Protein AF-A0A9Q6I6Y1-F1 (afdb_monomer)

Radius of gyration: 114.36 Å; Cα contacts (8 Å, |Δi|>4): 17; chains: 1; bounding box: 190×55×324 Å

Structure (mmCIF, N/CA/C/O backbone):
data_AF-A0A9Q6I6Y1-F1
#
_entry.id   AF-A0A9Q6I6Y1-F1
#
loop_
_atom_site.group_PDB
_atom_site.id
_atom_site.type_symbol
_atom_site.label_atom_id
_atom_site.label_alt_id
_atom_site.label_comp_id
_atom_site.label_asym_id
_atom_site.label_entity_id
_atom_site.label_seq_id
_atom_site.pdbx_PDB_ins_code
_atom_site.Cartn_x
_atom_site.Cartn_y
_atom_site.Cartn_z
_atom_site.occupancy
_atom_site.B_iso_or_equiv
_atom_site.auth_seq_id
_atom_site.auth_comp_id
_atom_site.auth_asym_id
_atom_site.auth_atom_id
_atom_site.pdbx_PDB_model_num
ATOM 1 N N . MET A 1 1 ? -78.201 -31.642 116.663 1.00 44.88 1 MET A N 1
ATOM 2 C CA . MET A 1 1 ? -78.372 -31.741 118.132 1.00 44.88 1 MET A CA 1
ATOM 3 C C . MET A 1 1 ? -79.788 -31.316 118.469 1.00 44.88 1 MET A C 1
ATOM 5 O O . MET A 1 1 ? -80.097 -30.145 118.299 1.00 44.88 1 MET A O 1
ATOM 9 N N . ALA A 1 2 ? -80.649 -32.248 118.876 1.00 44.03 2 ALA A N 1
ATOM 10 C CA . ALA A 1 2 ? -81.999 -31.917 119.319 1.00 44.03 2 ALA A CA 1
ATOM 11 C C . ALA A 1 2 ? -81.917 -31.210 120.682 1.00 44.03 2 ALA A C 1
ATOM 13 O O . ALA A 1 2 ? -81.581 -31.834 121.686 1.00 44.03 2 ALA A O 1
ATOM 14 N N . THR A 1 3 ? -82.156 -29.898 120.709 1.00 53.88 3 THR A N 1
ATOM 15 C CA . THR A 1 3 ? -82.351 -29.151 121.956 1.00 53.88 3 THR A CA 1
ATOM 16 C C . THR A 1 3 ? -83.653 -29.660 122.570 1.00 53.88 3 THR A C 1
ATOM 18 O O . THR A 1 3 ? -84.724 -29.421 122.019 1.00 53.88 3 THR A O 1
ATOM 21 N N . ALA A 1 4 ? -83.578 -30.427 123.657 1.00 56.12 4 ALA A N 1
ATOM 22 C CA . ALA A 1 4 ? -84.767 -30.879 124.366 1.00 56.12 4 ALA A CA 1
ATOM 23 C C . ALA A 1 4 ? -85.454 -29.657 124.996 1.00 56.12 4 ALA A C 1
ATOM 25 O O . ALA A 1 4 ? -85.038 -29.190 126.055 1.00 56.12 4 ALA A O 1
ATOM 26 N N . MET A 1 5 ? -86.464 -29.104 124.318 1.00 64.38 5 MET A N 1
ATOM 27 C CA . MET A 1 5 ? -87.267 -28.008 124.860 1.00 64.38 5 MET A CA 1
ATOM 28 C C . MET A 1 5 ? -87.931 -28.459 126.163 1.00 64.38 5 MET A C 1
ATOM 30 O O . MET A 1 5 ? -88.460 -29.570 126.266 1.00 64.38 5 MET A O 1
ATOM 34 N N . MET A 1 6 ? -87.877 -27.601 127.179 1.00 70.25 6 MET A N 1
ATOM 35 C CA . MET A 1 6 ? -88.446 -27.889 128.489 1.00 70.25 6 MET A CA 1
ATOM 36 C C . MET A 1 6 ? -89.960 -28.118 128.369 1.00 70.25 6 MET A C 1
ATOM 38 O O . MET A 1 6 ? -90.678 -27.289 127.820 1.00 70.25 6 MET A O 1
ATOM 42 N N . ASN A 1 7 ? -90.468 -29.232 128.905 1.00 79.94 7 ASN A N 1
ATOM 43 C CA . ASN A 1 7 ? -91.910 -29.470 128.982 1.00 79.94 7 ASN A CA 1
ATOM 44 C C . ASN A 1 7 ? -92.502 -28.558 130.070 1.00 79.94 7 ASN A C 1
ATOM 46 O O . ASN A 1 7 ? -92.413 -28.868 131.263 1.00 79.94 7 ASN A O 1
ATOM 50 N N . THR A 1 8 ? -93.063 -27.426 129.642 1.00 78.38 8 THR A N 1
ATOM 51 C CA . THR A 1 8 ? -93.582 -26.338 130.489 1.00 78.38 8 THR A CA 1
ATOM 52 C C . THR A 1 8 ? -94.573 -26.846 131.536 1.00 78.38 8 THR A C 1
ATOM 54 O O . THR A 1 8 ? -94.442 -26.524 132.714 1.00 78.38 8 THR A O 1
ATOM 57 N N . HIS A 1 9 ? -95.468 -27.764 131.155 1.00 76.12 9 HIS A N 1
ATOM 58 C CA . HIS A 1 9 ? -96.437 -28.387 132.063 1.00 76.12 9 HIS A CA 1
ATOM 59 C C . HIS A 1 9 ? -95.773 -29.223 133.175 1.00 76.12 9 HIS A C 1
ATOM 61 O O . HIS A 1 9 ? -96.181 -29.181 134.339 1.00 76.12 9 HIS A O 1
ATOM 67 N N . LYS A 1 10 ? -94.725 -29.990 132.844 1.00 78.62 10 LYS A N 1
ATOM 68 C CA . LYS A 1 10 ? -93.988 -30.820 133.815 1.00 78.62 10 LYS A CA 1
ATOM 69 C C . LYS A 1 10 ? -93.094 -29.981 134.736 1.00 78.62 10 LYS A C 1
ATOM 71 O O . LYS A 1 10 ? -92.931 -30.343 135.902 1.00 78.62 10 LYS A O 1
ATOM 76 N N . ALA A 1 11 ? -92.527 -28.884 134.232 1.00 75.62 11 ALA A N 1
ATOM 77 C CA . ALA A 1 11 ? -91.742 -27.927 135.014 1.00 75.62 11 ALA A CA 1
ATOM 78 C C . ALA A 1 11 ? -92.623 -27.143 136.006 1.00 75.62 11 ALA A C 1
ATOM 80 O O . ALA A 1 11 ? -92.295 -27.080 137.189 1.00 75.62 11 ALA A O 1
ATOM 81 N N . PHE A 1 12 ? -93.792 -26.674 135.562 1.00 79.50 12 PHE A N 1
ATOM 82 C CA . PHE A 1 12 ? -94.783 -25.977 136.388 1.00 79.50 12 PHE A CA 1
ATOM 83 C C . PHE A 1 12 ? -95.236 -26.811 137.601 1.00 79.50 12 PHE A C 1
ATOM 85 O O . PHE A 1 12 ? -95.109 -26.381 138.747 1.00 79.50 12 PHE A O 1
ATOM 92 N N . LYS A 1 13 ? -95.641 -28.075 137.379 1.00 76.88 13 LYS A N 1
ATOM 93 C CA . LYS A 1 13 ? -96.030 -29.002 138.465 1.00 76.88 13 LYS A CA 1
ATOM 94 C C . LYS A 1 13 ? -94.905 -29.303 139.459 1.00 76.88 13 LYS A C 1
ATOM 96 O O . LYS A 1 13 ? -95.175 -29.655 140.606 1.00 76.88 13 LYS A O 1
ATOM 101 N N . ARG A 1 14 ? -93.641 -29.233 139.031 1.00 77.38 14 ARG A N 1
ATOM 102 C CA . ARG A 1 14 ? -92.487 -29.428 139.924 1.00 77.38 14 ARG A CA 1
ATOM 103 C C . ARG A 1 14 ? -92.263 -28.222 140.835 1.00 77.38 14 ARG A C 1
ATOM 105 O O . ARG A 1 14 ? -91.937 -28.431 141.997 1.00 77.38 14 ARG A O 1
ATOM 112 N N . LEU A 1 15 ? -92.490 -27.007 140.340 1.00 76.75 15 LEU A N 1
ATOM 113 C CA . LEU A 1 15 ? -92.382 -25.774 141.126 1.00 76.75 15 LEU A CA 1
ATOM 114 C C . LEU A 1 15 ? -93.494 -25.675 142.181 1.00 76.75 15 LEU A C 1
ATOM 116 O O . LEU A 1 15 ? -93.202 -25.370 143.334 1.00 76.75 15 LEU A O 1
ATOM 120 N N . GLN A 1 16 ? -94.727 -26.067 141.839 1.00 75.38 16 GLN A N 1
ATOM 121 C CA . GLN A 1 16 ? -95.826 -26.178 142.812 1.00 75.38 16 GLN A CA 1
ATOM 122 C C . GLN A 1 16 ? -95.483 -27.120 143.978 1.00 75.38 16 GLN A C 1
ATOM 124 O O . GLN A 1 16 ? -95.689 -26.791 145.143 1.00 75.38 16 GLN A O 1
ATOM 129 N N . ARG A 1 17 ? -94.902 -28.295 143.684 1.00 75.19 17 ARG A N 1
ATOM 130 C CA . ARG A 1 17 ? -94.481 -29.267 144.715 1.00 75.19 17 ARG A CA 1
ATOM 131 C C . ARG A 1 17 ? -93.345 -28.764 145.605 1.00 75.19 17 ARG A C 1
ATOM 133 O O . ARG A 1 17 ? -93.182 -29.285 146.702 1.00 75.19 17 ARG A O 1
ATOM 140 N N . ALA A 1 18 ? -92.573 -27.784 145.145 1.00 74.25 18 ALA A N 1
ATOM 141 C CA . ALA A 1 18 ? -91.532 -27.130 145.931 1.00 74.25 18 ALA A CA 1
ATOM 142 C C . ALA A 1 18 ? -92.077 -26.002 146.836 1.00 74.25 18 ALA A C 1
ATOM 144 O O . ALA A 1 18 ? -91.288 -25.325 147.489 1.00 74.25 18 ALA A O 1
ATOM 145 N N . GLY A 1 19 ? -93.402 -25.798 146.892 1.00 68.25 19 GLY A N 1
ATOM 146 C CA . GLY A 1 19 ? -94.046 -24.787 147.738 1.00 68.25 19 GLY A CA 1
ATOM 147 C C . GLY A 1 19 ? -94.185 -23.404 147.092 1.00 68.25 19 GLY A C 1
ATOM 148 O O . GLY A 1 19 ? -94.527 -22.447 147.782 1.00 68.25 19 GLY A O 1
ATOM 149 N N . ILE A 1 20 ? -93.930 -23.282 145.784 1.00 76.06 20 ILE A N 1
ATOM 150 C CA . ILE A 1 20 ? -94.099 -22.030 145.032 1.00 76.06 20 ILE A CA 1
ATOM 151 C C . ILE A 1 20 ? -95.567 -21.897 144.600 1.00 76.06 20 ILE A C 1
ATOM 153 O O . ILE A 1 20 ? -96.139 -22.845 144.064 1.00 76.06 20 ILE A O 1
ATOM 157 N N . ASN A 1 21 ? -96.186 -20.733 144.830 1.00 77.75 21 ASN A N 1
ATO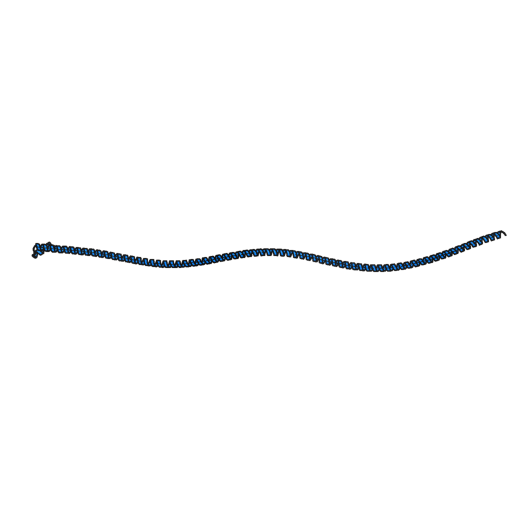M 158 C CA . ASN A 1 21 ? -97.587 -20.500 144.460 1.00 77.75 21 ASN A CA 1
ATOM 159 C C . ASN A 1 21 ? -97.782 -20.435 142.933 1.00 77.75 21 ASN A C 1
ATOM 161 O O . ASN A 1 21 ? -96.846 -20.131 142.193 1.00 77.75 21 ASN A O 1
ATOM 165 N N . ASP A 1 22 ? -99.003 -20.696 142.463 1.00 78.31 22 ASP A N 1
ATOM 166 C CA . ASP A 1 22 ? -99.307 -20.858 141.033 1.00 78.31 22 ASP A CA 1
ATOM 167 C C . ASP A 1 22 ? -98.832 -19.682 140.178 1.00 78.31 22 ASP A C 1
ATOM 169 O O . ASP A 1 22 ? -98.212 -19.882 139.136 1.00 78.31 22 ASP A O 1
ATOM 173 N N . ARG A 1 23 ? -99.030 -18.452 140.666 1.00 79.69 23 ARG A N 1
ATOM 174 C CA . ARG A 1 23 ? -98.653 -17.236 139.940 1.00 79.69 23 ARG A CA 1
ATOM 175 C C . ARG A 1 23 ? -97.138 -17.078 139.820 1.00 79.69 23 ARG A C 1
ATOM 177 O O . ARG A 1 23 ? -96.649 -16.642 138.786 1.00 79.69 23 ARG A O 1
ATOM 184 N N . GLN A 1 24 ? -96.381 -17.444 140.853 1.00 78.50 24 GLN A N 1
ATOM 185 C CA . GLN A 1 24 ? -94.917 -17.447 140.800 1.00 78.50 24 GLN A CA 1
ATOM 186 C C . GLN A 1 24 ? -94.373 -18.595 139.938 1.00 78.50 24 GLN A C 1
ATOM 188 O O . GLN A 1 24 ? -93.396 -18.396 139.216 1.00 78.50 24 GLN A O 1
ATOM 193 N N . A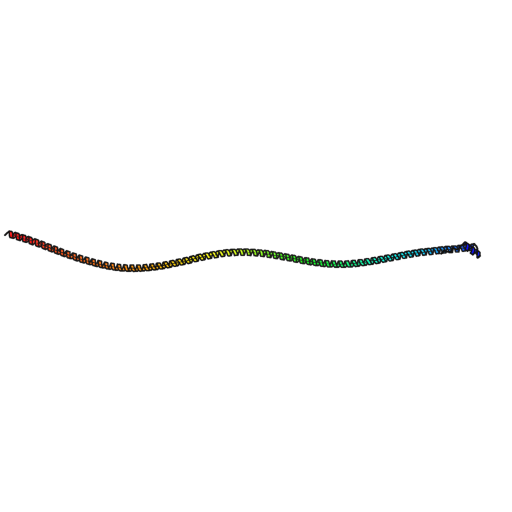LA A 1 25 ? -94.999 -19.776 139.979 1.00 78.50 25 ALA A N 1
ATOM 194 C CA . ALA A 1 25 ? -94.610 -20.921 139.157 1.00 78.50 25 ALA A CA 1
ATOM 195 C C . ALA A 1 25 ? -94.848 -20.663 137.658 1.00 78.50 25 ALA A C 1
ATOM 197 O O . ALA A 1 25 ? -94.028 -21.075 136.841 1.00 78.50 25 ALA A O 1
ATOM 198 N N . GLU A 1 26 ? -95.923 -19.953 137.304 1.00 82.00 26 GLU A N 1
ATOM 199 C CA . GLU A 1 26 ? -96.269 -19.590 135.921 1.00 82.00 26 GLU A CA 1
ATOM 200 C C . GLU A 1 26 ? -95.238 -18.615 135.357 1.00 82.00 26 GLU A C 1
ATOM 202 O O . GLU A 1 26 ? -94.587 -18.909 134.358 1.00 82.00 26 GLU A O 1
ATOM 207 N N . VAL A 1 27 ? -94.971 -17.531 136.096 1.00 83.44 27 VAL A N 1
ATOM 208 C CA . VAL A 1 27 ? -93.960 -16.529 135.732 1.00 83.44 27 VAL A CA 1
ATOM 209 C C . VAL A 1 27 ? -92.571 -17.157 135.591 1.00 83.44 27 VAL A C 1
ATOM 211 O O . VAL A 1 27 ? -91.846 -16.838 134.652 1.00 83.44 27 VAL A O 1
ATOM 214 N N . MET A 1 28 ? -92.182 -18.075 136.484 1.00 82.25 28 MET A N 1
ATOM 215 C CA . MET A 1 28 ? -90.898 -18.774 136.358 1.00 82.25 28 MET A CA 1
ATOM 216 C C . MET A 1 28 ? -90.829 -19.656 135.111 1.00 82.25 28 MET A C 1
ATOM 218 O O . MET A 1 28 ? -89.795 -19.670 134.446 1.00 82.25 28 MET A O 1
ATOM 222 N N . VAL A 1 29 ? -91.892 -20.405 134.798 1.00 83.62 29 VAL A N 1
ATOM 223 C CA . VAL A 1 29 ? -91.925 -21.273 133.612 1.00 83.62 29 VAL A CA 1
ATOM 224 C C . VAL A 1 29 ? -91.902 -20.449 132.332 1.00 83.62 29 VAL A C 1
ATOM 226 O O . VAL A 1 29 ? -91.160 -20.820 131.424 1.00 83.62 29 VAL A O 1
ATOM 229 N N . ASP A 1 30 ? -92.617 -19.327 132.287 1.00 84.19 30 ASP A N 1
ATOM 230 C CA . ASP A 1 30 ? -92.629 -18.411 131.145 1.00 84.19 30 ASP A CA 1
ATOM 231 C C . ASP A 1 30 ? -91.263 -17.755 130.929 1.00 84.19 30 ASP A C 1
ATOM 233 O O . ASP A 1 30 ? -90.748 -17.780 129.813 1.00 84.19 30 ASP A O 1
ATOM 237 N N . ILE A 1 31 ? -90.609 -17.263 131.990 1.00 84.56 31 ILE A N 1
ATOM 238 C CA . ILE A 1 31 ? -89.240 -16.727 131.901 1.00 84.56 31 ILE A CA 1
ATOM 239 C C . ILE A 1 31 ? -88.279 -17.804 131.387 1.00 84.56 31 ILE A C 1
ATOM 241 O O . ILE A 1 31 ? -87.462 -17.543 130.506 1.00 84.56 31 ILE A O 1
ATOM 245 N N . PHE A 1 32 ? -88.366 -19.032 131.903 1.00 82.44 32 PHE A N 1
ATOM 246 C CA . PHE A 1 32 ? -87.463 -20.105 131.489 1.00 82.44 32 PHE A CA 1
ATOM 247 C C . PHE A 1 32 ? -87.739 -20.586 130.056 1.00 82.44 32 PHE A C 1
ATOM 249 O O . PHE A 1 32 ? -86.802 -20.927 129.334 1.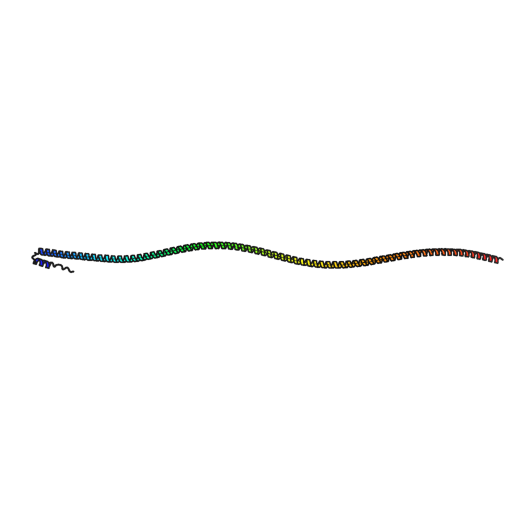00 82.44 32 PHE A O 1
ATOM 256 N N . ALA A 1 33 ? -89.005 -20.610 129.632 1.00 82.19 33 ALA A N 1
ATOM 257 C CA . ALA A 1 33 ? -89.399 -20.917 128.261 1.00 82.19 33 ALA A CA 1
ATOM 258 C C . ALA A 1 33 ? -88.911 -19.832 127.292 1.00 82.19 33 ALA A C 1
ATOM 260 O O . ALA A 1 33 ? -88.322 -20.167 126.264 1.00 82.19 33 ALA A O 1
ATOM 261 N N . GLN A 1 34 ? -89.054 -18.558 127.668 1.00 84.06 34 GLN A N 1
ATOM 262 C CA . GLN A 1 34 ? -88.533 -17.423 126.912 1.00 84.06 34 GLN A CA 1
ATOM 263 C C . GLN A 1 34 ? -87.009 -17.502 126.780 1.00 84.06 34 GLN A C 1
ATOM 265 O O . GLN A 1 34 ? -86.491 -17.434 125.673 1.00 84.06 34 GLN A O 1
ATOM 270 N N . ILE A 1 35 ? -86.288 -17.775 127.873 1.00 84.06 35 ILE A N 1
ATOM 271 C CA . ILE A 1 35 ? -84.829 -17.968 127.847 1.00 84.06 35 ILE A CA 1
ATOM 272 C C . ILE A 1 35 ? -84.433 -19.136 126.928 1.00 84.06 35 ILE A C 1
ATOM 274 O O . ILE A 1 35 ? -83.452 -19.036 126.194 1.00 84.06 35 ILE A O 1
ATOM 278 N N . GLN A 1 36 ? -85.164 -20.256 126.944 1.00 83.69 36 GLN A N 1
ATOM 279 C CA . GLN A 1 36 ? -84.889 -21.391 126.050 1.00 83.69 36 GLN A CA 1
ATOM 280 C C . GLN A 1 36 ? -85.145 -21.042 124.578 1.00 83.69 36 GLN A C 1
ATOM 282 O O . GLN A 1 36 ? -84.380 -21.471 123.713 1.00 83.69 36 GLN A O 1
ATOM 287 N N . GLN A 1 37 ? -86.184 -20.258 124.292 1.00 83.88 37 GLN A N 1
ATOM 288 C CA . GLN A 1 37 ? -86.514 -19.805 122.945 1.00 83.88 37 GLN A CA 1
ATOM 289 C C . GLN A 1 37 ? -85.515 -18.763 122.429 1.00 83.88 37 GLN A C 1
ATOM 291 O O . GLN A 1 37 ? -85.016 -18.919 121.316 1.00 83.88 37 GLN A O 1
ATOM 296 N N . ASP A 1 38 ? -85.136 -17.783 123.249 1.00 84.69 38 ASP A N 1
ATOM 297 C CA . ASP A 1 38 ? -84.122 -16.775 122.924 1.00 84.69 38 ASP A CA 1
ATOM 298 C C . ASP A 1 38 ? -82.741 -17.418 122.735 1.00 84.69 38 ASP A C 1
ATOM 300 O O . ASP A 1 38 ? -82.027 -17.097 121.786 1.00 84.69 38 ASP A O 1
ATOM 304 N N . ASN A 1 39 ? -82.382 -18.410 123.561 1.00 85.56 39 ASN A N 1
ATOM 305 C CA . ASN A 1 39 ? -81.167 -19.203 123.362 1.00 85.56 39 ASN A CA 1
ATOM 306 C C . ASN A 1 39 ? -81.223 -20.039 122.074 1.00 85.56 39 ASN A C 1
ATOM 308 O O . ASN A 1 39 ? -80.203 -20.195 121.400 1.00 85.56 39 ASN A O 1
ATOM 312 N N . ALA A 1 40 ? -82.386 -20.594 121.716 1.00 83.06 40 ALA A N 1
ATOM 313 C CA . ALA A 1 40 ? -82.558 -21.346 120.474 1.00 83.06 40 ALA A CA 1
ATOM 314 C C . ALA A 1 40 ? -82.472 -20.440 119.233 1.00 83.06 40 ALA A C 1
ATOM 316 O O . ALA A 1 40 ? -81.822 -20.828 118.260 1.00 83.06 40 ALA A O 1
ATOM 317 N N . LEU A 1 41 ? -83.065 -19.242 119.285 1.00 84.50 41 LEU A N 1
ATOM 318 C CA . LEU A 1 41 ? -82.980 -18.214 118.243 1.00 84.50 41 LEU A CA 1
ATOM 319 C C . LEU A 1 41 ? -81.548 -17.690 118.099 1.00 84.50 41 LEU A C 1
ATOM 321 O O . LEU A 1 41 ? -80.991 -17.759 117.010 1.00 84.50 41 LEU A O 1
ATOM 325 N N . SER A 1 42 ? -80.897 -17.312 119.202 1.00 87.06 42 SER A N 1
ATOM 326 C CA . SER A 1 42 ? -79.489 -16.893 119.218 1.00 87.06 42 SER A CA 1
ATOM 327 C C . SER A 1 42 ? -78.564 -17.976 118.647 1.00 87.06 42 SER A C 1
ATOM 329 O O . SER A 1 42 ? -77.696 -17.704 117.818 1.00 87.06 42 SER A O 1
ATOM 331 N N . ARG A 1 43 ? -78.794 -19.252 118.991 1.00 87.06 43 ARG A N 1
ATOM 332 C CA . ARG A 1 43 ? -78.051 -20.381 118.409 1.00 87.06 43 ARG A CA 1
ATOM 333 C C . ARG A 1 43 ? -78.316 -20.548 116.909 1.00 87.06 43 ARG A C 1
ATOM 335 O O . ARG A 1 43 ? -77.390 -20.903 116.179 1.00 87.06 43 ARG A O 1
ATOM 342 N N . ALA A 1 44 ? -79.548 -20.329 116.450 1.00 86.12 44 ALA A N 1
ATOM 343 C CA . ALA A 1 44 ? -79.900 -20.373 115.033 1.00 86.12 44 ALA A CA 1
ATOM 344 C C . ALA A 1 44 ? -79.244 -19.222 114.252 1.00 86.12 44 ALA A C 1
ATOM 346 O O . ALA A 1 44 ? -78.667 -19.477 113.196 1.00 86.12 44 ALA A O 1
ATOM 347 N N . ASP A 1 45 ? -79.234 -18.007 114.803 1.00 89.31 45 ASP A N 1
ATOM 348 C CA . ASP A 1 45 ? -78.578 -16.831 114.222 1.00 89.31 45 ASP A CA 1
ATOM 349 C C . ASP A 1 45 ? -77.062 -17.022 114.132 1.00 89.31 45 ASP A C 1
ATOM 351 O O . ASP A 1 45 ? -76.467 -16.782 113.080 1.00 89.31 45 ASP A O 1
ATOM 355 N N . VAL A 1 46 ? -76.432 -17.548 115.190 1.00 89.69 46 VAL A N 1
ATOM 356 C CA . VAL A 1 46 ? -75.004 -17.907 115.184 1.00 89.69 46 VAL A CA 1
ATOM 357 C C . VAL A 1 46 ? -74.715 -18.980 114.133 1.00 89.69 46 VAL A C 1
ATOM 359 O O . VAL A 1 46 ? -73.749 -18.860 113.381 1.00 89.69 46 VAL A O 1
ATOM 362 N N . MET A 1 47 ? -75.556 -20.014 114.024 1.00 89.44 47 MET A N 1
ATOM 363 C CA . MET A 1 47 ? -75.379 -21.072 113.023 1.00 89.44 47 MET A CA 1
ATOM 364 C C . MET A 1 47 ? -75.578 -20.546 111.593 1.00 89.44 47 MET A C 1
ATOM 366 O O . MET A 1 47 ? -74.852 -20.934 110.672 1.00 89.44 47 MET A O 1
ATOM 370 N N . GLN A 1 48 ? -76.526 -19.629 111.388 1.00 91.19 48 GLN A N 1
ATOM 371 C CA . GLN A 1 48 ? -76.759 -18.991 110.097 1.00 91.19 48 GLN A CA 1
ATOM 372 C C . GLN A 1 48 ? -75.601 -18.055 109.726 1.00 91.19 48 GLN A C 1
ATOM 374 O O . GLN A 1 48 ? -75.139 -18.090 108.585 1.00 91.19 48 GLN A O 1
ATOM 379 N N . ALA A 1 49 ? -75.088 -17.271 110.678 1.00 91.19 49 ALA A N 1
ATOM 380 C CA . ALA A 1 49 ? -73.905 -16.435 110.500 1.00 91.19 49 ALA A CA 1
ATOM 381 C C . ALA A 1 49 ? -72.669 -17.281 110.167 1.00 91.19 49 ALA A C 1
ATOM 383 O O . ALA A 1 49 ? -71.968 -16.974 109.204 1.00 91.19 49 ALA A O 1
ATOM 384 N N . PHE A 1 50 ? -72.456 -18.393 110.878 1.00 93.50 50 PHE A N 1
ATOM 385 C CA . PHE A 1 50 ? -71.388 -19.351 110.589 1.00 93.50 50 PHE A CA 1
ATOM 386 C C . PHE A 1 50 ? -71.523 -19.938 109.178 1.00 93.50 50 PHE A C 1
ATOM 388 O O . PHE A 1 50 ? -70.554 -19.976 108.426 1.00 93.50 50 PHE A O 1
ATOM 395 N N . THR A 1 51 ? -72.739 -20.314 108.770 1.00 92.12 51 THR A N 1
ATOM 396 C CA . THR A 1 51 ? -73.007 -20.839 107.421 1.00 92.12 51 THR A CA 1
ATOM 397 C C . THR A 1 51 ? -72.731 -19.790 106.340 1.00 92.12 51 THR A C 1
ATOM 399 O O . THR A 1 51 ? -72.063 -20.092 105.351 1.00 92.12 51 THR A O 1
ATOM 402 N N . ARG A 1 52 ? -73.188 -18.543 106.531 1.00 93.38 52 ARG A N 1
ATOM 403 C CA . ARG A 1 52 ? -72.907 -17.423 105.613 1.00 93.38 52 ARG A CA 1
ATOM 404 C C . ARG A 1 52 ? -71.410 -17.141 105.520 1.00 93.38 52 ARG A C 1
ATOM 406 O O . ARG A 1 52 ? -70.895 -16.958 104.419 1.00 93.38 52 ARG A O 1
ATOM 413 N N . HIS A 1 53 ? -70.713 -17.139 106.654 1.00 94.94 53 HIS A N 1
ATOM 414 C CA . HIS A 1 53 ? -69.273 -16.923 106.705 1.00 94.94 53 HIS A CA 1
ATOM 415 C C . HIS A 1 53 ? -68.517 -18.048 105.986 1.00 94.94 53 HIS A C 1
ATOM 417 O O . HIS A 1 53 ? -67.658 -17.771 105.157 1.00 94.94 53 HIS A O 1
ATOM 423 N N . ASN A 1 54 ? -68.906 -19.308 106.198 1.00 94.19 54 ASN A N 1
ATOM 424 C CA . ASN A 1 54 ? -68.296 -20.452 105.523 1.00 94.19 54 ASN A CA 1
ATOM 425 C C . ASN A 1 54 ? -68.533 -20.421 104.000 1.00 94.19 54 ASN A C 1
ATOM 427 O O . ASN A 1 54 ? -67.623 -20.678 103.216 1.00 94.19 54 ASN A O 1
ATOM 431 N N . GLN A 1 55 ? -69.729 -20.018 103.554 1.00 94.50 55 GLN A N 1
ATOM 432 C CA . GLN A 1 55 ? -69.996 -19.771 102.131 1.00 94.50 55 GLN A CA 1
ATOM 433 C C . GLN A 1 55 ? -69.143 -18.627 101.562 1.00 94.50 55 GLN A C 1
ATOM 435 O O . GLN A 1 55 ? -68.705 -18.703 100.416 1.00 94.50 55 GLN A O 1
ATOM 440 N N . HIS A 1 56 ? -68.908 -17.561 102.330 1.00 95.31 56 HIS A N 1
ATOM 441 C CA . HIS A 1 56 ? -68.037 -16.461 101.916 1.00 95.31 56 HIS A CA 1
ATOM 442 C C . HIS A 1 56 ? -66.573 -16.909 101.793 1.00 95.31 56 HIS A C 1
ATOM 444 O O . HIS A 1 56 ? -65.938 -16.610 100.784 1.00 95.31 56 HIS A O 1
ATOM 450 N N . ILE A 1 57 ? -66.070 -17.697 102.753 1.00 95.88 57 ILE A N 1
ATOM 451 C CA . ILE A 1 57 ? -64.737 -18.319 102.691 1.00 95.88 57 ILE A CA 1
ATOM 452 C C . ILE A 1 57 ? -64.597 -19.172 101.424 1.00 95.88 57 ILE A C 1
ATOM 454 O O . ILE A 1 57 ? -63.608 -19.038 100.709 1.00 95.88 57 ILE A O 1
ATOM 458 N N . LEU A 1 58 ? -65.601 -19.992 101.093 1.00 95.38 58 LEU A N 1
ATOM 459 C CA . LEU A 1 58 ? -65.589 -20.803 99.869 1.00 95.38 58 LEU A CA 1
ATOM 460 C C . LEU A 1 58 ? -65.539 -19.948 98.593 1.00 95.38 58 LEU A C 1
ATOM 462 O O . LEU A 1 58 ? -64.797 -20.276 97.669 1.00 95.38 58 LEU A O 1
ATOM 466 N N . ARG A 1 59 ? -66.285 -18.834 98.536 1.00 95.69 59 ARG A N 1
ATOM 467 C CA . ARG A 1 59 ? -66.225 -17.900 97.394 1.00 95.69 59 ARG A CA 1
ATOM 468 C C . ARG A 1 59 ? -64.846 -17.260 97.254 1.00 95.69 59 ARG A C 1
ATOM 470 O O . ARG A 1 59 ? -64.316 -17.231 96.148 1.00 95.69 59 ARG A O 1
ATOM 477 N N . LEU A 1 60 ? -64.262 -16.792 98.359 1.00 95.94 60 LEU A N 1
ATOM 478 C CA . LEU A 1 60 ? -62.914 -16.215 98.368 1.00 95.94 60 LEU A CA 1
ATOM 479 C C . LEU A 1 60 ? -61.852 -17.241 97.957 1.00 95.94 60 LEU A C 1
ATOM 481 O O . LEU A 1 60 ? -60.962 -16.919 97.178 1.00 95.94 60 LEU A O 1
ATOM 485 N N . SER A 1 61 ? -61.968 -18.486 98.425 1.00 95.81 61 SER A N 1
ATOM 486 C CA . SER A 1 61 ? -61.078 -19.579 98.023 1.00 95.81 61 SER A CA 1
ATOM 487 C C . SER A 1 61 ? -61.158 -19.841 96.517 1.00 95.81 61 SER A C 1
ATOM 489 O O . SER A 1 61 ? -60.121 -19.908 95.861 1.00 95.81 61 SER A O 1
ATOM 491 N N . LYS A 1 62 ? -62.371 -19.890 95.947 1.00 95.88 62 LYS A N 1
ATOM 492 C CA . LYS A 1 62 ? -62.563 -20.043 94.497 1.00 95.88 62 LYS A CA 1
ATOM 493 C C . LYS A 1 62 ? -61.982 -18.866 93.711 1.00 95.88 62 LYS A C 1
ATOM 495 O O . LYS A 1 62 ? -61.366 -19.061 92.670 1.00 95.88 62 LYS A O 1
ATOM 500 N N . GLN A 1 63 ? -62.156 -17.646 94.214 1.00 96.75 63 GLN A N 1
ATOM 501 C CA . GLN A 1 63 ? -61.584 -16.450 93.601 1.00 96.75 63 GLN A CA 1
ATOM 502 C C . GLN A 1 63 ? -60.049 -16.475 93.620 1.00 96.75 63 GLN A C 1
ATOM 504 O O . GLN A 1 63 ? -59.435 -16.130 92.616 1.00 96.75 63 GLN A O 1
ATOM 509 N N . SER A 1 64 ? -59.436 -16.917 94.721 1.00 96.56 64 SER A N 1
ATOM 510 C CA . SER A 1 64 ? -57.981 -17.077 94.820 1.00 96.56 64 SER A CA 1
ATOM 511 C C . SER A 1 64 ? -57.453 -18.095 93.807 1.00 96.56 64 SER A C 1
ATOM 513 O O . SER A 1 64 ? -56.461 -17.826 93.141 1.00 96.56 64 SER A O 1
ATOM 515 N N . GLU A 1 65 ? -58.139 -19.230 93.655 1.00 96.38 65 GLU A N 1
ATOM 516 C CA . GLU A 1 65 ? -57.789 -20.277 92.684 1.00 96.38 65 GLU A CA 1
ATOM 517 C C . GLU A 1 65 ? -57.866 -19.757 91.232 1.00 96.38 65 GLU A C 1
ATOM 519 O O . GLU A 1 65 ? -56.972 -19.999 90.417 1.00 96.38 65 GLU A O 1
ATOM 524 N N . ASN A 1 66 ? -58.897 -18.965 90.917 1.00 96.31 66 ASN A N 1
ATOM 525 C CA . ASN A 1 66 ? -59.033 -18.311 89.612 1.00 96.31 66 ASN A CA 1
ATOM 526 C C . ASN A 1 66 ? -57.930 -17.259 89.370 1.00 96.31 66 ASN A C 1
ATOM 528 O O . ASN A 1 66 ? -57.344 -17.203 88.295 1.00 96.31 66 ASN A O 1
ATOM 532 N N . MET A 1 67 ? -57.602 -16.440 90.375 1.00 96.88 67 MET A N 1
ATOM 533 C CA . MET A 1 67 ? -56.513 -15.459 90.261 1.00 96.88 67 MET A CA 1
ATOM 534 C C . MET A 1 67 ? -55.153 -16.134 90.053 1.00 96.88 67 MET A C 1
ATOM 536 O O . MET A 1 67 ? -54.313 -15.621 89.317 1.00 96.88 67 MET A O 1
ATOM 540 N N . GLU A 1 68 ? -54.923 -17.284 90.685 1.00 96.69 68 GLU A N 1
ATOM 541 C CA . GLU A 1 68 ? -53.688 -18.052 90.528 1.00 96.69 68 GLU A CA 1
ATOM 542 C C . GLU A 1 68 ? -53.567 -18.656 89.120 1.00 96.69 68 GLU A C 1
ATOM 544 O O . GLU A 1 68 ? -52.493 -18.621 88.512 1.00 96.69 68 GLU A O 1
ATOM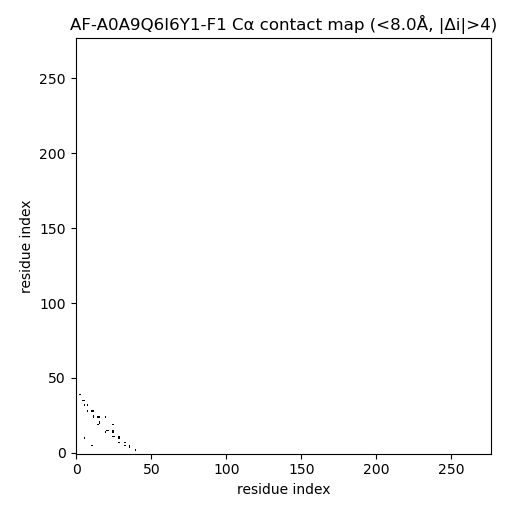 549 N N . THR A 1 69 ? -54.682 -19.129 88.556 1.00 96.62 69 THR A N 1
ATOM 550 C CA . THR A 1 69 ? -54.731 -19.597 87.162 1.00 96.62 69 THR A CA 1
ATOM 551 C C . THR A 1 69 ? -54.507 -18.458 86.165 1.00 96.62 69 THR A C 1
ATOM 553 O O . THR A 1 69 ? -53.666 -18.609 85.276 1.00 96.62 69 THR A O 1
ATOM 556 N N . ASP A 1 70 ? -55.141 -17.297 86.344 1.00 97.44 70 ASP A N 1
ATOM 557 C CA . ASP A 1 70 ? -54.918 -16.117 85.494 1.00 97.44 70 ASP A CA 1
ATOM 558 C C . ASP A 1 70 ? -53.461 -15.628 85.551 1.00 97.44 70 ASP A C 1
ATOM 560 O O . ASP A 1 70 ? -52.858 -15.330 84.516 1.00 97.44 70 ASP A O 1
ATOM 564 N N . LEU A 1 71 ? -52.853 -15.596 86.744 1.00 97.00 71 LEU A N 1
ATOM 565 C CA . LEU A 1 71 ? -51.439 -15.243 86.916 1.00 97.00 71 LEU A CA 1
ATOM 566 C C . LEU A 1 71 ? -50.510 -16.234 86.205 1.00 97.00 71 LEU A C 1
ATOM 568 O O . LEU A 1 71 ? -49.513 -15.822 85.607 1.00 97.00 71 LEU A O 1
ATOM 572 N N . SER A 1 72 ? -50.835 -17.527 86.244 1.00 96.81 72 SER A N 1
ATOM 573 C CA . SER A 1 72 ? -50.094 -18.561 85.519 1.00 96.81 72 SER A CA 1
ATOM 574 C C . SER A 1 72 ? -50.177 -18.358 84.001 1.00 96.81 72 SER A C 1
ATOM 576 O O . SER A 1 72 ? -49.149 -18.334 83.315 1.00 96.81 72 SER A O 1
ATOM 578 N N . VAL A 1 73 ? -51.379 -18.111 83.466 1.00 97.44 73 VAL A N 1
ATOM 579 C CA . VAL A 1 73 ? -51.581 -17.812 82.037 1.00 97.44 73 VAL A CA 1
ATOM 580 C C . VAL A 1 73 ? -50.809 -16.556 81.637 1.00 97.44 73 VAL A C 1
ATOM 582 O O . VAL A 1 73 ? -50.043 -16.591 80.672 1.00 97.44 73 VAL A O 1
ATOM 585 N N . LEU A 1 74 ? -50.928 -15.474 82.410 1.00 97.25 74 LEU A N 1
ATOM 586 C CA . LEU A 1 74 ? -50.237 -14.214 82.140 1.00 97.25 74 LEU A CA 1
ATOM 587 C C . LEU A 1 74 ? -48.713 -14.389 82.138 1.00 97.25 74 LEU A C 1
ATOM 589 O O . LEU A 1 74 ? -48.034 -13.858 81.261 1.00 97.25 74 LEU A O 1
ATOM 593 N N . ARG A 1 75 ? -48.167 -15.178 83.073 1.00 97.00 75 ARG A N 1
ATOM 594 C CA . ARG A 1 75 ? -46.735 -15.505 83.117 1.00 97.00 75 ARG A CA 1
ATOM 595 C C . ARG A 1 75 ? -46.282 -16.243 81.860 1.00 97.00 75 ARG A C 1
ATOM 597 O O . ARG A 1 75 ? -45.199 -15.966 81.347 1.00 97.00 75 ARG A O 1
ATOM 604 N N . THR A 1 76 ? -47.113 -17.153 81.363 1.00 97.31 76 THR A N 1
ATOM 605 C CA . THR A 1 76 ? -46.829 -17.943 80.159 1.00 97.31 76 THR A CA 1
ATOM 606 C C . THR A 1 76 ? -46.846 -17.061 78.910 1.00 97.31 76 THR A C 1
ATOM 608 O O . THR A 1 76 ? -45.889 -17.070 78.136 1.00 97.31 76 THR A O 1
ATOM 611 N N . VAL A 1 77 ? -47.876 -16.221 78.759 1.00 97.62 77 VAL A N 1
ATOM 612 C CA . VAL A 1 77 ? -47.996 -15.256 77.651 1.00 97.62 77 VAL A CA 1
ATOM 613 C C . VAL A 1 77 ? -46.850 -14.246 77.673 1.00 97.62 77 VAL A C 1
ATOM 615 O O . VAL A 1 77 ? -46.248 -13.980 76.637 1.00 97.62 77 VAL A O 1
ATOM 618 N N . PHE A 1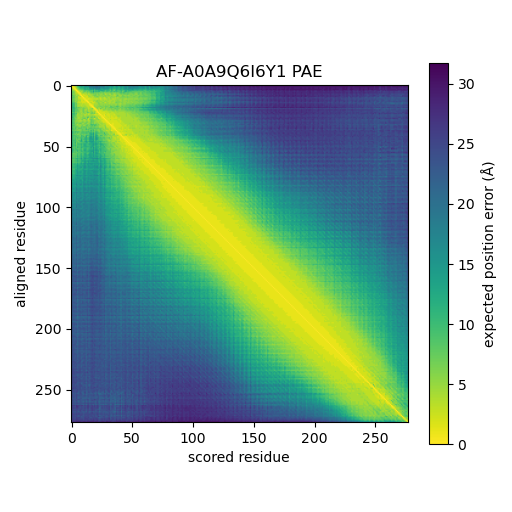 78 ? -46.490 -13.721 78.847 1.00 97.31 78 PHE A N 1
ATOM 619 C CA . PHE A 1 78 ? -45.359 -12.803 78.980 1.00 97.31 78 PHE A CA 1
ATOM 620 C C . PHE A 1 78 ? -44.029 -13.472 78.600 1.00 97.31 78 PHE A C 1
ATOM 622 O O . PHE A 1 78 ? -43.186 -12.850 77.956 1.00 97.31 78 PHE A O 1
ATOM 629 N N . GLY A 1 79 ? -43.851 -14.749 78.957 1.00 97.44 79 GLY A N 1
ATOM 630 C CA . GLY A 1 79 ? -42.712 -15.556 78.519 1.00 97.44 79 GLY A CA 1
ATOM 631 C C . GLY A 1 79 ? -42.642 -15.701 76.995 1.00 97.44 79 GLY A C 1
ATOM 632 O O . GLY A 1 79 ? -41.581 -15.459 76.420 1.00 97.44 79 GLY A O 1
ATOM 633 N N . SER A 1 80 ? -43.770 -16.019 76.349 1.00 97.38 80 SER A N 1
ATOM 634 C CA . SER A 1 80 ? -43.888 -16.095 74.883 1.00 97.38 80 SER A CA 1
ATOM 635 C C . SER A 1 80 ? -43.549 -14.763 74.224 1.00 97.38 80 SER A C 1
ATOM 637 O O . SER A 1 80 ? -42.655 -14.704 73.391 1.00 97.38 80 SER A O 1
ATOM 639 N N . LEU A 1 81 ? -44.184 -13.672 74.663 1.00 97.69 81 LEU A N 1
ATOM 640 C CA . LEU A 1 81 ? -43.970 -12.343 74.093 1.00 97.69 81 LEU A CA 1
ATOM 641 C C . LEU A 1 81 ? -42.509 -11.897 74.229 1.00 97.69 81 LEU A C 1
ATOM 643 O O . LEU A 1 81 ? -41.943 -11.306 73.314 1.00 97.69 81 LEU A O 1
ATOM 647 N N . LYS A 1 82 ? -41.869 -12.207 75.363 1.00 97.88 82 LYS A N 1
ATOM 648 C CA . LYS A 1 82 ? -40.440 -11.944 75.559 1.00 97.88 82 LYS A CA 1
ATOM 649 C C . LYS A 1 82 ? -39.575 -12.729 74.566 1.00 97.88 82 LYS A C 1
ATOM 651 O O . LYS A 1 82 ? -38.576 -12.188 74.093 1.00 97.88 82 LYS A O 1
ATOM 656 N N . SER A 1 83 ? -39.945 -13.972 74.259 1.00 97.62 83 SER A N 1
ATOM 657 C CA . SER A 1 83 ? -39.275 -14.783 73.238 1.00 97.62 83 SER A CA 1
ATOM 658 C C . SER A 1 83 ? -39.459 -14.183 71.844 1.00 97.62 83 SER A C 1
ATOM 660 O O . SER A 1 83 ? -38.471 -13.969 71.147 1.00 97.62 83 SER A O 1
ATOM 662 N N . ASP A 1 84 ? -40.688 -13.823 71.472 1.00 98.25 84 ASP A N 1
ATOM 663 C CA . ASP A 1 84 ? -41.006 -13.239 70.162 1.00 98.25 84 ASP A CA 1
ATOM 664 C C . ASP A 1 84 ? -40.266 -11.913 69.938 1.00 98.25 84 ASP A C 1
ATOM 666 O O . ASP A 1 84 ? -39.689 -11.685 68.878 1.00 98.25 84 ASP A O 1
ATOM 670 N N . VAL A 1 85 ? -40.193 -11.060 70.967 1.00 97.94 85 VAL A N 1
ATOM 671 C CA . VAL A 1 85 ? -39.407 -9.814 70.927 1.00 97.94 85 VAL A CA 1
ATOM 672 C C . VAL A 1 85 ? -37.913 -10.097 70.750 1.00 97.94 85 VAL A C 1
ATOM 674 O O . VAL A 1 85 ? -37.225 -9.346 70.058 1.00 97.94 85 VAL A O 1
ATOM 677 N N . SER A 1 86 ? -37.394 -11.169 71.356 1.00 97.75 86 SER A N 1
ATOM 678 C CA . SER A 1 86 ? -35.997 -11.569 71.170 1.00 97.75 86 SER A CA 1
ATOM 679 C C . SER A 1 86 ? -35.724 -12.023 69.736 1.00 97.75 86 SER A C 1
ATOM 681 O O . SER A 1 86 ? -34.694 -11.644 69.186 1.00 97.75 86 SER A O 1
ATOM 683 N N . ILE A 1 87 ? -36.639 -12.791 69.136 1.00 98.00 87 ILE A N 1
ATOM 684 C CA . ILE A 1 87 ? -36.537 -13.258 67.744 1.00 98.00 87 ILE A CA 1
ATOM 685 C C . ILE A 1 87 ? -36.620 -12.072 66.778 1.00 98.00 87 ILE A C 1
ATOM 687 O O . ILE A 1 87 ? -35.767 -11.905 65.913 1.00 98.00 87 ILE A O 1
ATOM 691 N N . LEU A 1 88 ? -37.586 -11.173 66.975 1.00 97.69 88 LEU A N 1
ATOM 692 C CA . LEU A 1 88 ? -37.736 -10.000 66.116 1.00 97.69 88 LEU A CA 1
ATOM 693 C C . LEU A 1 88 ? -36.497 -9.095 66.159 1.00 97.69 88 LEU A C 1
ATOM 695 O O . LEU A 1 88 ? -36.124 -8.491 65.156 1.00 97.69 88 LEU A O 1
ATOM 699 N N . ARG A 1 89 ? -35.833 -9.013 67.318 1.00 97.94 89 ARG A N 1
ATOM 700 C CA . ARG A 1 89 ? -34.572 -8.283 67.455 1.00 97.94 89 ARG A CA 1
ATOM 701 C C . ARG A 1 89 ? -33.445 -8.937 66.655 1.00 97.94 89 ARG A C 1
ATOM 703 O O . ARG A 1 89 ? -32.718 -8.217 65.979 1.00 97.94 89 ARG A O 1
ATOM 710 N N . THR A 1 90 ? -33.312 -10.262 66.703 1.00 98.00 90 THR A N 1
ATOM 711 C CA . THR A 1 90 ? -32.299 -10.966 65.903 1.00 98.00 90 THR A CA 1
ATOM 712 C C . THR A 1 90 ? -32.569 -10.843 64.407 1.00 98.00 90 THR A C 1
ATOM 714 O O . THR A 1 90 ? -31.636 -10.588 63.649 1.00 98.00 90 THR A O 1
ATOM 717 N N . ASP A 1 91 ? -33.832 -10.927 63.987 1.00 98.25 91 ASP A N 1
ATOM 718 C CA . ASP A 1 91 ? -34.223 -10.765 62.582 1.00 98.25 91 ASP A CA 1
ATOM 719 C C . ASP A 1 91 ? -33.948 -9.339 62.091 1.00 98.25 91 ASP A C 1
ATOM 721 O O . ASP A 1 91 ? -33.443 -9.141 60.987 1.00 98.25 91 ASP A O 1
ATOM 725 N N . PHE A 1 92 ? -34.218 -8.332 62.929 1.00 98.12 92 PHE A N 1
ATOM 726 C CA . PHE A 1 92 ? -33.903 -6.939 62.623 1.00 98.12 92 PHE A CA 1
ATOM 727 C C . PHE A 1 92 ? -32.395 -6.703 62.479 1.00 98.12 92 PHE A C 1
ATOM 729 O O . PHE A 1 92 ? -31.964 -6.025 61.543 1.00 98.12 92 PHE A O 1
ATOM 736 N N . ASP A 1 93 ? -31.586 -7.271 63.377 1.00 98.06 93 ASP A N 1
ATOM 737 C CA . ASP A 1 93 ? -30.127 -7.177 63.300 1.00 98.06 93 ASP A CA 1
ATOM 738 C C . ASP A 1 93 ? -29.586 -7.895 62.045 1.00 98.06 93 ASP A C 1
ATOM 740 O O . ASP A 1 93 ? -28.701 -7.360 61.371 1.00 98.06 93 ASP A O 1
ATOM 744 N N . SER A 1 94 ? -30.168 -9.043 61.670 1.00 98.06 94 SER A N 1
ATOM 745 C CA . SER A 1 94 ? -29.845 -9.752 60.423 1.00 98.06 94 SER A CA 1
ATOM 746 C C . SER A 1 94 ? -30.192 -8.916 59.192 1.00 98.06 94 SER A C 1
ATOM 748 O O . SER A 1 94 ? -29.335 -8.684 58.343 1.00 98.06 94 SER A O 1
ATOM 750 N N . LEU A 1 95 ? -31.411 -8.372 59.123 1.00 98.19 95 LEU A N 1
ATOM 751 C CA . LEU A 1 95 ? -31.851 -7.540 58.003 1.00 98.19 95 LEU A CA 1
ATOM 752 C C . LEU A 1 95 ? -30.979 -6.287 57.854 1.00 98.19 95 LEU A C 1
ATOM 754 O O . LEU A 1 95 ? -30.653 -5.868 56.745 1.00 98.19 95 LEU A O 1
ATOM 758 N N . LYS A 1 96 ? -30.564 -5.687 58.973 1.00 98.31 96 LYS A N 1
ATOM 759 C CA . LYS A 1 96 ? -29.634 -4.555 58.968 1.00 98.31 96 LYS A CA 1
ATOM 760 C C . LYS A 1 96 ? -28.272 -4.940 58.382 1.00 98.31 96 LYS A C 1
ATOM 762 O O . LYS A 1 96 ? -27.685 -4.135 57.657 1.00 98.31 96 LYS A O 1
ATOM 767 N N . SER A 1 97 ? -27.782 -6.143 58.683 1.00 98.06 97 SER A N 1
ATOM 768 C CA . SER A 1 97 ? -26.557 -6.683 58.086 1.00 98.06 97 SER A CA 1
ATOM 769 C C . SER A 1 97 ? -26.717 -6.880 56.577 1.00 98.06 97 SER A C 1
ATOM 771 O O . SER A 1 97 ? -25.893 -6.379 55.814 1.00 98.06 97 SER A O 1
ATOM 773 N N . ASP A 1 98 ? -27.810 -7.505 56.135 1.00 98.50 98 ASP A N 1
ATOM 774 C CA . ASP A 1 98 ? -28.086 -7.750 54.712 1.00 98.50 98 ASP A CA 1
ATOM 775 C C . ASP A 1 98 ? -28.187 -6.443 53.914 1.00 98.50 98 ASP A C 1
ATOM 777 O O . ASP A 1 98 ? -27.613 -6.315 52.833 1.00 98.50 98 ASP A O 1
ATOM 781 N N . VAL A 1 99 ? -28.843 -5.420 54.476 1.00 98.19 99 VAL A N 1
ATOM 782 C CA . VAL A 1 99 ? -28.910 -4.077 53.875 1.00 98.19 99 VAL A CA 1
ATOM 783 C C . VAL A 1 99 ? -27.521 -3.445 53.753 1.00 98.19 99 VAL A C 1
ATOM 785 O O . VAL A 1 99 ? -27.245 -2.755 52.770 1.00 98.19 99 VAL A O 1
ATOM 788 N N . SER A 1 100 ? -26.635 -3.668 54.728 1.00 98.00 100 SER A N 1
ATOM 789 C CA . SER A 1 100 ? -25.257 -3.179 54.657 1.00 98.00 100 SER A CA 1
ATOM 790 C C . SER A 1 100 ? -24.470 -3.866 53.541 1.00 98.00 100 SER A C 1
ATOM 792 O O . SER A 1 100 ? -23.774 -3.177 52.799 1.00 98.00 100 SER A O 1
ATOM 794 N N . VAL A 1 101 ? -24.599 -5.190 53.401 1.00 98.38 101 VAL A N 1
ATOM 795 C CA . VAL A 1 101 ? -23.946 -5.962 52.328 1.00 98.38 101 VAL A CA 1
ATOM 796 C C . VAL A 1 101 ? -24.450 -5.504 50.964 1.00 98.38 101 VAL A C 1
ATOM 798 O O . VAL A 1 101 ? -23.652 -5.130 50.109 1.00 98.38 101 VAL A O 1
ATOM 801 N N . LEU A 1 102 ? -25.772 -5.407 50.792 1.00 98.25 102 LEU A N 1
ATOM 802 C CA . LEU A 1 102 ? -26.372 -4.976 49.531 1.00 98.25 102 LEU A CA 1
ATOM 803 C C . LEU A 1 102 ? -25.919 -3.567 49.129 1.00 98.25 102 LEU A C 1
ATOM 805 O O . LEU A 1 102 ? -25.738 -3.277 47.948 1.00 98.25 102 LEU A O 1
ATOM 809 N N . ARG A 1 103 ? -25.709 -2.675 50.103 1.00 98.25 103 ARG A N 1
ATOM 810 C CA . ARG A 1 103 ? -25.169 -1.340 49.838 1.00 98.25 103 ARG A CA 1
ATOM 811 C C . ARG A 1 103 ? -23.739 -1.406 49.295 1.00 98.25 103 ARG A C 1
ATOM 813 O O . ARG A 1 103 ? -23.439 -0.708 48.330 1.00 98.25 103 ARG A O 1
ATOM 820 N N . THR A 1 104 ? -22.889 -2.251 49.873 1.00 98.31 104 THR A N 1
ATOM 821 C CA . THR A 1 104 ? -21.523 -2.480 49.378 1.00 98.31 104 THR A CA 1
ATOM 822 C C . THR A 1 104 ? -21.517 -3.097 47.978 1.00 98.31 104 THR A C 1
ATOM 824 O O . THR A 1 104 ? -20.741 -2.659 47.128 1.00 98.31 104 THR A O 1
ATOM 827 N N . ASP A 1 105 ? -22.410 -4.047 47.701 1.00 98.44 105 ASP A N 1
ATOM 828 C CA . ASP A 1 105 ? -22.538 -4.657 46.373 1.00 98.44 105 ASP A CA 1
ATOM 829 C C . ASP A 1 105 ? -22.981 -3.630 45.323 1.00 98.44 105 ASP A C 1
ATOM 831 O O . ASP A 1 105 ? -22.431 -3.579 44.223 1.00 98.44 105 ASP A O 1
ATOM 835 N N . VAL A 1 106 ? -23.930 -2.752 45.669 1.00 98.38 106 VAL A N 1
ATOM 836 C CA . VAL A 1 106 ? -24.372 -1.654 44.794 1.00 98.38 106 VAL A CA 1
ATOM 837 C C . VAL A 1 106 ? -23.236 -0.675 44.501 1.00 98.38 106 VAL A C 1
ATOM 839 O O . VAL A 1 106 ? -23.102 -0.220 43.362 1.00 98.38 106 VAL A O 1
ATOM 842 N N . ASP A 1 107 ? -22.425 -0.332 45.500 1.00 98.38 107 ASP A N 1
ATOM 843 C CA . ASP A 1 107 ? -21.292 0.576 45.310 1.00 98.38 107 ASP A CA 1
ATOM 844 C C . ASP A 1 107 ? -20.190 -0.074 44.451 1.00 98.38 107 ASP A C 1
ATOM 846 O O . ASP A 1 107 ? -19.655 0.579 43.551 1.00 98.38 107 ASP A O 1
ATOM 850 N N . THR A 1 108 ? -19.930 -1.373 44.636 1.00 98.31 108 THR A N 1
ATOM 851 C CA . THR A 1 108 ? -19.029 -2.161 43.773 1.00 98.31 108 THR A CA 1
ATOM 852 C C . THR A 1 108 ? -19.531 -2.182 42.330 1.00 98.31 108 THR A C 1
ATOM 854 O O . THR A 1 108 ? -18.801 -1.808 41.415 1.00 98.31 108 THR A O 1
ATOM 857 N N . LEU A 1 109 ? -20.811 -2.501 42.117 1.00 98.38 109 LEU A N 1
ATOM 858 C CA . LEU A 1 109 ? -21.396 -2.568 40.779 1.00 98.38 109 LEU A CA 1
ATOM 859 C C . LEU A 1 109 ? -21.363 -1.210 40.062 1.00 98.38 109 LEU A C 1
ATOM 861 O O . LEU A 1 109 ? -21.139 -1.147 38.855 1.00 98.38 109 LEU A O 1
ATOM 865 N N . LYS A 1 110 ? -21.546 -0.100 40.789 1.00 98.31 110 LYS A N 1
ATOM 866 C CA . LYS A 1 110 ? -21.372 1.247 40.221 1.00 98.31 110 LYS A CA 1
ATOM 867 C C . LYS A 1 110 ? -19.940 1.496 39.756 1.00 98.31 110 LYS A C 1
ATOM 869 O O . LYS A 1 110 ? -19.755 2.106 38.703 1.00 98.31 110 LYS A O 1
ATOM 874 N N . SER A 1 111 ? -18.952 1.048 40.530 1.00 98.19 111 SER A N 1
ATOM 875 C CA . SER A 1 111 ? -17.541 1.145 40.150 1.00 98.19 111 SER A CA 1
ATOM 876 C C . SER A 1 111 ? -17.266 0.342 38.879 1.00 98.19 111 SER A C 1
ATOM 878 O O . SER A 1 111 ? -16.726 0.891 37.920 1.00 98.19 111 SER A O 1
ATOM 880 N N . ASP A 1 112 ? -17.728 -0.907 38.821 1.00 98.50 112 ASP A N 1
ATOM 881 C CA . ASP A 1 112 ? -17.550 -1.782 37.657 1.00 98.50 112 ASP A CA 1
ATOM 882 C C . ASP A 1 112 ? -18.199 -1.199 36.396 1.00 98.50 112 ASP A C 1
ATOM 884 O O . ASP A 1 112 ? -17.591 -1.178 35.327 1.00 98.50 112 ASP A O 1
ATOM 888 N N . VAL A 1 113 ? -19.407 -0.636 36.516 1.00 98.44 113 VAL A N 1
ATOM 889 C CA . VAL A 1 113 ? -20.084 0.056 35.406 1.00 98.44 113 VAL A CA 1
ATOM 890 C C . VAL A 1 113 ? -19.286 1.275 34.931 1.00 98.44 113 VAL A C 1
ATOM 892 O O . VAL A 1 113 ? -19.230 1.541 33.728 1.00 98.44 113 VAL A O 1
ATOM 895 N N . SER A 1 114 ? -18.654 2.019 35.842 1.00 98.19 114 SER A N 1
ATOM 896 C CA . SER A 1 114 ? -17.805 3.160 35.483 1.00 98.19 114 SER A CA 1
ATOM 897 C C . SER A 1 114 ? -16.531 2.726 34.750 1.00 98.19 114 SER A C 1
ATOM 899 O O . SER A 1 114 ? -16.129 3.379 33.783 1.00 98.19 114 SER A O 1
ATOM 901 N N . ILE A 1 115 ? -15.910 1.626 35.184 1.00 98.38 115 ILE A N 1
ATOM 902 C CA . ILE A 1 115 ? -14.735 1.040 34.524 1.00 98.38 115 ILE A CA 1
ATOM 903 C C . ILE A 1 115 ? -15.123 0.566 33.124 1.00 98.38 115 ILE A C 1
ATOM 905 O O . ILE A 1 115 ? -14.537 1.018 32.145 1.00 98.38 115 ILE A O 1
ATOM 909 N N . LEU A 1 116 ? -16.193 -0.224 33.010 1.00 98.31 116 LEU A N 1
ATOM 910 C CA . LEU A 1 116 ? -16.657 -0.751 31.729 1.00 98.31 116 LEU A CA 1
ATOM 911 C C . LEU A 1 116 ? -17.004 0.364 30.733 1.00 98.31 116 LEU A C 1
ATOM 913 O O . LEU A 1 116 ? -16.752 0.238 29.537 1.00 98.31 116 LEU A O 1
ATOM 917 N N . ARG A 1 117 ? -17.555 1.485 31.210 1.00 98.31 117 ARG A N 1
ATOM 918 C CA . ARG A 1 117 ? -17.802 2.660 30.366 1.00 98.31 117 ARG A CA 1
ATOM 919 C C . ARG A 1 117 ? -16.502 3.254 29.815 1.00 98.31 117 ARG A C 1
ATOM 921 O O . ARG A 1 117 ? -16.451 3.595 28.638 1.00 98.31 117 ARG A O 1
ATOM 928 N N . THR A 1 118 ? -15.467 3.335 30.646 1.00 98.31 118 THR A N 1
ATOM 929 C CA . THR A 1 118 ? -14.137 3.822 30.247 1.00 98.31 118 THR A CA 1
ATOM 930 C C . THR A 1 118 ? -13.482 2.883 29.232 1.00 98.31 118 THR A C 1
ATOM 932 O O . THR A 1 118 ? -12.930 3.347 28.232 1.00 98.31 118 THR A O 1
ATOM 935 N N . ASP A 1 119 ? -13.612 1.570 29.429 1.00 98.50 119 ASP A N 1
ATOM 936 C CA . ASP A 1 119 ? -13.101 0.560 28.496 1.00 98.50 119 ASP A CA 1
ATOM 937 C C . ASP A 1 119 ? -13.816 0.640 27.141 1.00 98.50 119 ASP A C 1
ATOM 939 O O . ASP A 1 119 ? -13.178 0.594 26.090 1.00 98.50 119 ASP A O 1
ATOM 943 N N . VAL A 1 120 ? -15.141 0.827 27.142 1.00 98.38 120 VAL A N 1
ATOM 944 C CA . VAL A 1 120 ? -15.931 1.016 25.914 1.00 98.38 120 VAL A CA 1
ATOM 945 C C . VAL A 1 120 ? -15.508 2.277 25.161 1.00 98.38 120 VAL A C 1
ATOM 947 O O . VAL A 1 120 ? -15.411 2.250 23.932 1.00 98.38 120 VAL A O 1
ATOM 950 N N . ASP A 1 121 ? -15.268 3.382 25.865 1.00 98.44 121 ASP A N 1
ATOM 951 C CA . ASP A 1 121 ? -14.835 4.631 25.236 1.00 98.44 121 ASP A CA 1
ATOM 952 C C . ASP A 1 121 ? -13.405 4.511 24.675 1.00 98.44 121 ASP A C 1
ATOM 954 O O . ASP A 1 121 ? -13.149 4.961 23.555 1.00 98.44 121 ASP A O 1
ATOM 958 N N . THR A 1 122 ? -12.513 3.808 25.380 1.00 98.44 122 THR A N 1
ATOM 959 C CA . THR A 1 122 ? -11.167 3.462 24.887 1.00 98.44 122 THR A CA 1
ATOM 960 C C . THR A 1 122 ? -11.248 2.612 23.621 1.00 98.44 122 THR A C 1
ATOM 962 O O . THR A 1 122 ? -10.682 2.976 22.592 1.00 98.44 122 THR A O 1
ATOM 965 N N . LEU A 1 123 ? -12.043 1.539 23.640 1.00 98.38 123 LEU A N 1
ATOM 966 C CA . LEU A 1 123 ? -12.187 0.641 22.496 1.00 98.38 123 LEU A CA 1
ATOM 967 C C . LEU A 1 123 ? -12.776 1.353 21.268 1.00 98.38 123 LEU A C 1
ATOM 969 O O . LEU A 1 123 ? -12.377 1.078 20.138 1.00 98.38 123 LEU A O 1
ATOM 973 N N . LYS A 1 124 ? -13.704 2.300 21.461 1.00 98.31 124 LYS A N 1
ATOM 974 C CA . LYS A 1 124 ? -14.205 3.144 20.363 1.00 98.31 124 LYS A CA 1
ATOM 975 C C . LYS A 1 124 ? -13.105 4.005 19.750 1.00 98.31 124 LYS A C 1
ATOM 977 O O . LYS A 1 124 ? -13.078 4.154 18.527 1.00 98.31 124 LYS A O 1
ATOM 982 N N . SER A 1 125 ? -12.228 4.571 20.579 1.00 98.06 125 SER A N 1
ATOM 983 C CA . SER A 1 125 ? -11.077 5.345 20.108 1.00 98.06 125 SER A CA 1
ATOM 984 C C . SER A 1 125 ? -10.134 4.466 19.286 1.00 98.06 125 SER A C 1
ATOM 986 O O . SER A 1 125 ? -9.813 4.818 18.151 1.00 98.06 125 SER A O 1
ATOM 988 N N . ASP A 1 126 ? -9.783 3.284 19.795 1.00 98.50 126 ASP A N 1
ATOM 989 C CA . ASP A 1 126 ? -8.900 2.335 19.107 1.00 98.50 126 ASP A CA 1
ATOM 990 C C . ASP A 1 126 ? -9.477 1.890 17.756 1.00 98.50 126 ASP A C 1
ATOM 992 O O . ASP A 1 126 ? -8.776 1.873 16.744 1.00 98.50 126 ASP A O 1
ATOM 996 N N . VAL A 1 127 ? -10.784 1.607 17.697 1.00 98.38 127 VAL A N 1
ATOM 997 C CA . VAL A 1 127 ? -11.479 1.275 16.442 1.00 98.38 127 VAL A CA 1
ATOM 998 C C . VAL A 1 127 ? -11.429 2.438 15.442 1.00 98.38 127 VAL A C 1
ATOM 1000 O O . VAL A 1 127 ? -11.285 2.207 14.240 1.00 98.38 127 VAL A O 1
ATOM 1003 N N . SER A 1 128 ? -11.532 3.686 15.908 1.00 98.19 128 SER A N 1
ATOM 1004 C CA . SER A 1 128 ? -11.426 4.869 15.044 1.00 98.19 128 SER A CA 1
ATOM 1005 C C . SER A 1 128 ? -10.015 5.048 14.476 1.00 98.19 128 SER A C 1
ATOM 1007 O O . SER A 1 128 ? -9.868 5.379 13.295 1.00 98.19 128 SER A O 1
ATOM 1009 N N . VAL A 1 129 ? -8.982 4.812 15.291 1.00 98.44 129 VAL A N 1
ATOM 1010 C CA . VAL A 1 129 ? -7.579 4.838 14.849 1.00 98.44 129 VAL A CA 1
ATOM 1011 C C . VAL A 1 129 ? -7.344 3.745 13.812 1.00 98.44 129 VAL A C 1
ATOM 1013 O O . VAL A 1 129 ? -6.937 4.045 12.693 1.00 98.44 129 VAL A O 1
ATOM 1016 N N . LEU A 1 130 ? -7.735 2.504 14.116 1.00 98.31 130 LEU A N 1
ATOM 1017 C CA . LEU A 1 130 ? -7.552 1.371 13.210 1.00 98.31 130 LEU A CA 1
ATOM 1018 C C . LEU A 1 130 ? -8.255 1.582 11.861 1.00 98.31 130 LEU A C 1
ATOM 1020 O O . LEU A 1 130 ? -7.739 1.192 10.816 1.00 98.31 130 LEU A O 1
ATOM 1024 N N . ARG A 1 131 ? -9.427 2.225 11.856 1.00 98.19 131 ARG A N 1
ATOM 1025 C CA . ARG A 1 131 ? -10.124 2.582 10.614 1.00 98.19 131 ARG A CA 1
ATOM 1026 C C . ARG A 1 131 ? -9.318 3.572 9.769 1.00 98.19 131 ARG A C 1
ATOM 1028 O O . ARG A 1 131 ? -9.244 3.402 8.556 1.00 98.19 131 ARG A O 1
ATOM 1035 N N . THR A 1 132 ? -8.703 4.562 10.410 1.00 98.06 132 THR A N 1
ATOM 1036 C CA . THR A 1 132 ? -7.845 5.555 9.744 1.00 98.06 132 THR A CA 1
ATOM 1037 C C . THR A 1 132 ? -6.590 4.898 9.164 1.00 98.06 132 THR A C 1
ATOM 1039 O O . THR A 1 132 ? -6.225 5.168 8.018 1.00 98.06 132 THR A O 1
ATOM 1042 N N . ASP A 1 133 ? -5.976 3.976 9.908 1.00 98.31 133 ASP A N 1
ATOM 1043 C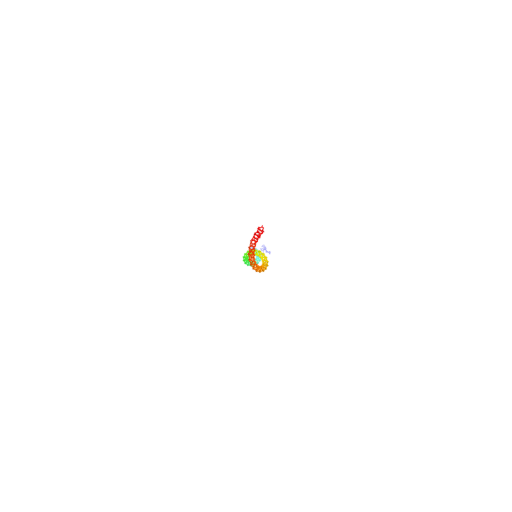 CA . ASP A 1 133 ? -4.812 3.212 9.448 1.00 98.31 133 ASP A CA 1
ATOM 1044 C C . ASP A 1 133 ? -5.159 2.330 8.239 1.00 98.31 133 ASP A C 1
ATOM 1046 O O . ASP A 1 133 ? -4.416 2.288 7.259 1.00 98.31 133 ASP A O 1
ATOM 1050 N N . VAL A 1 134 ? -6.322 1.668 8.260 1.00 98.31 134 VAL A N 1
ATOM 1051 C CA . VAL A 1 134 ? -6.815 0.861 7.130 1.00 98.31 134 VAL A CA 1
ATOM 1052 C C . VAL A 1 134 ? -7.047 1.716 5.884 1.00 98.31 134 VAL A C 1
ATOM 1054 O O . VAL A 1 134 ? -6.703 1.289 4.779 1.00 98.31 134 VAL A O 1
ATOM 1057 N N . ASP A 1 135 ? -7.634 2.902 6.032 1.00 98.25 135 ASP A N 1
ATOM 1058 C CA . ASP A 1 135 ? -7.875 3.802 4.902 1.00 98.25 135 ASP A CA 1
ATOM 1059 C C . ASP A 1 135 ? -6.555 4.361 4.337 1.00 98.25 135 ASP A C 1
ATOM 1061 O O . ASP A 1 135 ? -6.390 4.422 3.115 1.00 98.25 135 ASP A O 1
ATOM 1065 N N . THR A 1 136 ? -5.578 4.651 5.202 1.00 98.31 136 THR A N 1
ATOM 1066 C CA . THR A 1 136 ? -4.215 5.044 4.800 1.00 98.31 136 THR A CA 1
ATOM 1067 C C . THR A 1 136 ? -3.532 3.925 4.015 1.00 98.31 136 THR A C 1
ATOM 1069 O O . THR A 1 136 ? -3.083 4.139 2.890 1.00 98.31 136 THR A O 1
ATOM 1072 N N . LEU A 1 137 ? -3.556 2.694 4.535 1.00 98.25 137 LEU A N 1
ATOM 1073 C CA . LEU A 1 137 ? -2.936 1.544 3.877 1.00 98.25 137 LEU A CA 1
ATOM 1074 C C . LEU A 1 137 ? -3.567 1.244 2.508 1.00 98.25 137 LEU A C 1
ATOM 1076 O O . LEU A 1 137 ? -2.868 0.871 1.567 1.00 98.25 137 LEU A O 1
ATOM 1080 N N . LYS A 1 138 ? -4.885 1.431 2.355 1.00 98.00 138 LYS A N 1
ATOM 1081 C CA . LYS A 1 138 ? -5.550 1.319 1.044 1.00 98.00 138 LYS A CA 1
ATOM 1082 C C . LYS A 1 138 ? -5.046 2.363 0.050 1.00 98.00 138 LYS A C 1
ATOM 1084 O O . LYS A 1 138 ? -4.869 2.029 -1.122 1.00 98.00 138 LYS A O 1
ATOM 1089 N N . SER A 1 139 ? -4.835 3.599 0.503 1.00 97.88 139 SER A N 1
ATOM 1090 C CA . SER A 1 139 ? -4.270 4.662 -0.330 1.00 97.88 139 SER A CA 1
ATOM 1091 C C . SER A 1 139 ? -2.859 4.297 -0.790 1.00 97.88 139 SER A C 1
ATOM 1093 O O . SER A 1 139 ? -2.586 4.320 -1.990 1.00 97.88 139 SER A O 1
ATOM 1095 N N . ASP A 1 140 ? -2.001 3.856 0.132 1.00 98.31 140 ASP A N 1
ATOM 1096 C CA . ASP A 1 140 ? -0.622 3.455 -0.172 1.00 98.31 140 ASP A CA 1
ATOM 1097 C C . ASP A 1 140 ? -0.570 2.293 -1.173 1.00 98.31 140 ASP A C 1
ATOM 1099 O O . ASP A 1 140 ? 0.192 2.326 -2.139 1.00 98.31 140 ASP A O 1
ATOM 1103 N N . VAL A 1 141 ? -1.439 1.288 -1.009 1.00 98.25 141 VAL A N 1
ATOM 1104 C CA . VAL A 1 141 ? -1.563 0.170 -1.959 1.00 98.25 141 VAL A CA 1
ATOM 1105 C C . VAL A 1 141 ? -1.993 0.654 -3.349 1.00 98.25 141 VAL A C 1
ATOM 1107 O O . VAL A 1 141 ? -1.508 0.136 -4.357 1.00 98.25 141 VAL A O 1
ATOM 1110 N N . SER A 1 142 ? -2.884 1.645 -3.431 1.00 98.12 142 SER A N 1
ATOM 1111 C CA . SER A 1 142 ? -3.311 2.223 -4.711 1.00 98.12 142 SER A CA 1
ATOM 1112 C C . SER A 1 142 ? -2.179 2.982 -5.410 1.00 98.12 142 SER A C 1
ATOM 1114 O O . SER A 1 142 ? -2.028 2.867 -6.630 1.00 98.12 142 SER A O 1
ATOM 1116 N N . VAL A 1 143 ? -1.376 3.736 -4.654 1.00 98.31 143 VAL A N 1
ATOM 1117 C CA . VAL A 1 143 ? -0.193 4.438 -5.178 1.00 98.31 143 VAL A CA 1
ATOM 1118 C C . VAL A 1 143 ? 0.826 3.425 -5.686 1.00 98.31 143 VAL A C 1
ATOM 1120 O O . VAL A 1 143 ? 1.195 3.471 -6.856 1.00 98.31 143 VAL A O 1
ATOM 1123 N N . LEU A 1 144 ? 1.174 2.429 -4.867 1.00 98.31 144 LEU A N 1
ATOM 1124 C CA . LEU A 1 144 ? 2.148 1.403 -5.236 1.00 98.31 144 LEU A CA 1
ATOM 1125 C C . LEU A 1 144 ? 1.730 0.629 -6.494 1.00 98.31 144 LEU A C 1
ATOM 1127 O O . LEU A 1 144 ? 2.563 0.294 -7.332 1.00 98.31 144 LEU A O 1
ATOM 1131 N N . ARG A 1 145 ? 0.430 0.360 -6.660 1.00 98.06 145 ARG A N 1
ATOM 1132 C CA . ARG A 1 145 ? -0.093 -0.270 -7.877 1.00 98.06 145 ARG A CA 1
ATOM 1133 C C . ARG A 1 145 ? 0.121 0.606 -9.114 1.00 98.06 145 ARG A C 1
ATOM 1135 O O . ARG A 1 145 ? 0.504 0.084 -10.157 1.00 98.06 145 ARG A O 1
ATOM 1142 N N . THR A 1 146 ? -0.096 1.912 -8.986 1.00 98.00 146 THR A N 1
ATOM 1143 C CA . THR A 1 146 ? 0.129 2.877 -10.073 1.00 98.00 146 THR A CA 1
ATOM 1144 C C . THR A 1 146 ? 1.611 2.941 -10.448 1.00 98.00 146 THR A C 1
ATOM 1146 O O . THR A 1 146 ? 1.944 2.891 -11.631 1.00 98.00 146 THR A O 1
ATOM 1149 N N . ASP A 1 147 ? 2.503 2.955 -9.455 1.00 98.31 147 ASP A N 1
ATOM 1150 C CA . ASP A 1 147 ? 3.953 2.957 -9.673 1.00 98.31 147 ASP A CA 1
ATOM 1151 C C . ASP A 1 147 ? 4.427 1.677 -10.378 1.00 98.31 147 ASP A C 1
ATOM 1153 O O . ASP A 1 147 ? 5.236 1.733 -11.305 1.00 98.31 147 ASP A O 1
ATOM 1157 N N . VAL A 1 148 ? 3.888 0.514 -9.991 1.00 98.31 148 VAL A N 1
ATOM 1158 C CA . VAL A 1 148 ? 4.181 -0.771 -10.648 1.00 98.31 148 VAL A CA 1
ATOM 1159 C C . VAL A 1 148 ? 3.729 -0.768 -12.109 1.00 98.31 148 VAL A C 1
ATOM 1161 O O . VAL A 1 148 ? 4.473 -1.234 -12.977 1.00 98.31 148 VAL A O 1
ATOM 1164 N N . ASP A 1 149 ? 2.538 -0.242 -12.398 1.00 98.25 149 ASP A N 1
ATOM 1165 C CA . ASP A 1 149 ? 2.031 -0.140 -13.769 1.00 98.25 149 ASP A CA 1
ATOM 1166 C C . ASP A 1 149 ? 2.892 0.822 -14.613 1.00 98.25 149 ASP A C 1
ATOM 1168 O O . ASP A 1 149 ? 3.228 0.495 -15.757 1.00 98.25 149 ASP A O 1
ATOM 1172 N N . SER A 1 150 ? 3.334 1.949 -14.038 1.00 98.19 150 SER A N 1
ATOM 1173 C CA . SER A 1 150 ? 4.265 2.883 -14.689 1.00 98.19 150 SER A CA 1
ATOM 1174 C C . SER A 1 150 ? 5.605 2.218 -15.000 1.00 98.19 150 SER A C 1
ATOM 1176 O O . SER A 1 150 ? 6.056 2.234 -16.144 1.00 98.19 150 SER A O 1
ATOM 1178 N N . LEU A 1 151 ? 6.211 1.545 -14.017 1.00 98.31 151 LEU A N 1
ATOM 1179 C CA . LEU A 1 151 ? 7.499 0.876 -14.195 1.00 98.31 151 LEU A CA 1
ATOM 1180 C C . LEU A 1 151 ? 7.423 -0.234 -15.254 1.00 98.31 151 LEU A C 1
ATOM 1182 O O . LEU A 1 151 ? 8.359 -0.441 -16.025 1.00 98.31 151 LEU A O 1
ATOM 1186 N N . LYS A 1 152 ? 6.292 -0.943 -15.334 1.00 98.12 152 LYS A N 1
ATOM 1187 C CA . LYS A 1 152 ? 6.056 -1.947 -16.377 1.00 98.12 152 LYS A CA 1
ATOM 1188 C C . LYS A 1 152 ? 6.000 -1.319 -17.773 1.00 98.12 152 LYS A C 1
ATOM 1190 O O . LYS A 1 152 ? 6.515 -1.919 -18.719 1.00 98.12 152 LYS A O 1
ATOM 1195 N N . SER A 1 153 ? 5.399 -0.135 -17.899 1.00 97.81 153 SER A N 1
ATOM 1196 C CA . SER A 1 153 ? 5.401 0.637 -19.146 1.00 97.81 153 SER A CA 1
ATOM 1197 C C . SER A 1 153 ? 6.823 1.045 -19.536 1.00 97.81 153 SER A C 1
ATOM 1199 O O . SER A 1 153 ? 7.246 0.766 -20.658 1.00 97.81 153 SER A O 1
ATOM 1201 N N . ASP A 1 154 ? 7.595 1.596 -18.598 1.00 98.31 154 ASP A N 1
ATOM 1202 C CA . ASP A 1 154 ? 8.982 2.019 -18.836 1.00 98.31 154 ASP A CA 1
ATOM 1203 C C . ASP A 1 154 ? 9.870 0.850 -19.280 1.00 98.31 154 ASP A C 1
ATOM 1205 O O . ASP A 1 154 ? 10.628 0.960 -20.244 1.00 98.31 154 ASP A O 1
ATOM 1209 N N . VAL A 1 155 ? 9.725 -0.317 -18.641 1.00 98.31 155 VAL A N 1
ATOM 1210 C CA . VAL A 1 155 ? 10.433 -1.543 -19.041 1.00 98.31 155 VAL A CA 1
ATOM 1211 C C . VAL A 1 155 ? 10.061 -1.970 -20.465 1.00 98.31 155 VAL A C 1
ATOM 1213 O O . VAL A 1 155 ? 10.925 -2.437 -21.208 1.00 98.31 155 VAL A O 1
ATOM 1216 N N . SER A 1 156 ? 8.798 -1.815 -20.871 1.00 98.12 156 SER A N 1
ATOM 1217 C CA . SER A 1 156 ? 8.357 -2.136 -22.234 1.00 98.12 156 SER A CA 1
ATOM 1218 C C . SER A 1 156 ? 8.961 -1.189 -23.276 1.00 98.12 156 SER A C 1
ATOM 1220 O O . SER A 1 156 ? 9.375 -1.644 -24.347 1.00 98.12 156 SER A O 1
ATOM 1222 N N . VAL A 1 157 ? 9.034 0.108 -22.966 1.00 98.38 157 VAL A N 1
ATOM 1223 C CA . VAL A 1 157 ? 9.679 1.113 -23.826 1.00 98.38 157 VAL A CA 1
ATOM 1224 C C . VAL A 1 157 ? 11.164 0.799 -23.964 1.00 98.38 157 VAL A C 1
ATOM 1226 O O . VAL A 1 157 ? 11.640 0.597 -25.077 1.00 98.38 157 VAL A O 1
ATOM 1229 N N . LEU A 1 158 ? 11.868 0.608 -22.845 1.00 98.25 158 LEU A N 1
ATOM 1230 C CA . LEU A 1 158 ? 13.300 0.311 -22.851 1.00 98.25 158 LEU A CA 1
ATOM 1231 C C . LEU A 1 158 ? 13.626 -0.965 -23.639 1.00 98.25 158 LEU A C 1
ATOM 1233 O O . LEU A 1 158 ? 14.647 -1.047 -24.319 1.00 98.25 158 LEU A O 1
ATOM 1237 N N . ARG A 1 159 ? 12.752 -1.973 -23.575 1.00 98.12 159 ARG A N 1
ATOM 1238 C CA . ARG A 1 159 ? 12.911 -3.206 -24.351 1.00 98.12 159 ARG A CA 1
ATOM 1239 C C . ARG A 1 159 ? 12.799 -2.954 -25.857 1.00 98.12 159 ARG A C 1
ATOM 1241 O O . ARG A 1 159 ? 13.582 -3.516 -26.617 1.00 98.12 159 ARG A O 1
ATOM 1248 N N . THR A 1 160 ? 11.877 -2.083 -26.263 1.00 98.00 160 THR A N 1
ATOM 1249 C CA . THR A 1 160 ? 11.714 -1.660 -27.662 1.00 98.00 160 THR A CA 1
ATOM 1250 C C . THR A 1 160 ? 12.942 -0.886 -28.144 1.00 98.00 160 THR A C 1
ATOM 1252 O O . THR A 1 160 ? 13.470 -1.185 -29.214 1.00 98.00 160 THR A O 1
ATOM 1255 N N . ASP A 1 161 ? 13.459 0.033 -27.326 1.00 98.25 161 ASP A N 1
ATOM 1256 C CA . ASP A 1 161 ? 14.665 0.808 -27.641 1.00 98.25 161 ASP A CA 1
ATOM 1257 C C . ASP A 1 161 ? 15.898 -0.092 -27.802 1.00 98.25 161 ASP A C 1
ATOM 1259 O O . ASP A 1 161 ? 16.683 0.073 -28.736 1.00 98.25 161 ASP A O 1
ATOM 1263 N N . VAL A 1 162 ? 16.054 -1.095 -26.929 1.00 98.38 162 VAL A N 1
ATOM 1264 C CA . VAL A 1 162 ? 17.139 -2.085 -27.025 1.00 98.38 162 VAL A CA 1
ATOM 1265 C C . VAL A 1 162 ? 17.056 -2.887 -28.323 1.00 98.38 162 VAL A C 1
ATOM 1267 O O . VAL A 1 162 ? 18.088 -3.145 -28.948 1.00 98.38 162 VAL A O 1
ATOM 1270 N N . ASP A 1 163 ? 15.858 -3.296 -28.736 1.00 98.25 163 ASP A N 1
ATOM 1271 C CA . ASP A 1 163 ? 15.676 -4.042 -29.981 1.00 98.25 163 ASP A CA 1
ATOM 1272 C C . ASP A 1 163 ? 15.931 -3.155 -31.214 1.00 98.25 163 ASP A C 1
ATOM 1274 O O . ASP A 1 163 ? 16.593 -3.604 -32.154 1.00 98.25 163 ASP A O 1
ATOM 1278 N N . SER A 1 164 ? 15.528 -1.878 -31.175 1.00 98.06 164 SER A N 1
ATOM 1279 C CA . SER A 1 164 ? 15.876 -0.891 -32.209 1.00 98.06 164 SER A CA 1
ATOM 1280 C C . SER A 1 164 ? 17.390 -0.708 -32.318 1.00 98.06 164 SER A C 1
ATOM 1282 O O . SER A 1 164 ? 17.955 -0.835 -33.403 1.00 98.06 164 SER A O 1
ATOM 1284 N N . LEU A 1 165 ? 18.079 -0.512 -31.191 1.00 98.19 165 LEU A N 1
ATOM 1285 C CA . LEU A 1 165 ? 19.527 -0.314 -31.176 1.00 98.19 165 LEU A CA 1
ATOM 1286 C C . LEU A 1 165 ? 20.286 -1.548 -31.690 1.00 98.19 165 LEU A C 1
ATOM 1288 O O . LEU A 1 165 ? 21.299 -1.419 -32.375 1.00 98.19 165 LEU A O 1
ATOM 1292 N N . LYS A 1 166 ? 19.798 -2.763 -31.403 1.00 97.94 166 LYS A N 1
ATOM 1293 C CA . LYS A 1 166 ? 20.356 -3.992 -31.994 1.00 97.94 166 LYS A CA 1
ATOM 1294 C C . LYS A 1 166 ? 20.212 -4.014 -33.513 1.00 97.94 166 LYS A C 1
ATOM 1296 O O . LYS A 1 166 ? 21.146 -4.450 -34.188 1.00 97.94 166 LYS A O 1
ATOM 1301 N N . SER A 1 167 ? 19.069 -3.570 -34.034 1.00 97.81 167 SER A N 1
ATOM 1302 C CA . SER A 1 167 ? 18.850 -3.451 -35.476 1.00 97.81 167 SER A CA 1
ATOM 1303 C C . SER A 1 167 ? 19.844 -2.465 -36.089 1.00 97.81 167 SER A C 1
ATOM 1305 O O . SER A 1 167 ? 20.559 -2.831 -37.021 1.00 97.81 167 SER A O 1
ATOM 1307 N N . ASP A 1 168 ? 19.986 -1.273 -35.506 1.00 98.19 168 ASP A N 1
ATOM 1308 C CA . ASP A 1 168 ? 20.922 -0.244 -35.979 1.00 98.19 168 ASP A CA 1
ATOM 1309 C C . ASP A 1 168 ? 22.372 -0.746 -35.987 1.00 98.19 168 ASP A C 1
ATOM 1311 O O . ASP A 1 168 ? 23.102 -0.563 -36.962 1.00 98.19 168 ASP A O 1
ATOM 1315 N N . VAL A 1 169 ? 22.789 -1.466 -34.939 1.00 98.19 169 VAL A N 1
ATOM 1316 C CA . VAL A 1 169 ? 24.116 -2.101 -34.879 1.00 98.19 169 VAL A CA 1
ATOM 1317 C C . VAL A 1 169 ? 24.302 -3.139 -35.992 1.00 98.19 169 VAL A C 1
ATOM 1319 O O . VAL A 1 169 ? 25.402 -3.267 -36.534 1.00 98.19 169 VAL A O 1
ATOM 1322 N N . SER A 1 170 ? 23.258 -3.892 -36.347 1.00 97.88 170 SER A N 1
ATOM 1323 C CA . SER A 1 170 ? 23.313 -4.861 -37.448 1.00 97.88 170 SER A CA 1
ATOM 1324 C C . SER A 1 170 ? 23.442 -4.178 -38.812 1.00 97.88 170 SER A C 1
ATOM 1326 O O . SER A 1 170 ? 24.212 -4.646 -39.656 1.00 97.88 170 SER A O 1
ATOM 1328 N N . VAL A 1 171 ? 22.728 -3.068 -39.024 1.00 98.25 171 VAL A N 1
ATOM 1329 C CA . VAL A 1 171 ? 22.856 -2.255 -40.244 1.00 98.25 171 VAL A CA 1
ATOM 1330 C C . VAL A 1 171 ? 24.271 -1.700 -40.348 1.00 98.25 171 VAL A C 1
ATOM 1332 O O . VAL A 1 171 ? 24.953 -1.953 -41.336 1.00 98.25 171 VAL A O 1
ATOM 1335 N N . LEU A 1 172 ? 24.775 -1.076 -39.280 1.00 98.00 172 LEU A N 1
ATOM 1336 C CA . LEU A 1 172 ? 26.112 -0.485 -39.274 1.00 98.00 172 LEU A CA 1
ATOM 1337 C C . LEU A 1 172 ? 27.219 -1.521 -39.532 1.00 98.00 172 LEU A C 1
ATOM 1339 O O . LEU A 1 172 ? 28.210 -1.220 -40.193 1.00 98.00 172 LEU A O 1
ATOM 1343 N N . ARG A 1 173 ? 27.060 -2.761 -39.049 1.00 98.00 173 ARG A N 1
ATOM 1344 C CA . ARG A 1 173 ? 27.978 -3.864 -39.391 1.00 98.00 173 ARG A CA 1
ATOM 1345 C C . ARG A 1 173 ? 27.985 -4.166 -40.888 1.00 98.00 173 ARG A C 1
ATOM 1347 O O . ARG A 1 173 ? 29.058 -4.340 -41.457 1.00 98.00 173 ARG A O 1
ATOM 1354 N N . THR A 1 174 ? 26.808 -4.200 -41.506 1.00 98.00 174 THR A N 1
ATOM 1355 C CA . THR A 1 174 ? 26.657 -4.449 -42.948 1.00 98.00 174 THR A CA 1
ATOM 1356 C C . THR A 1 174 ? 27.290 -3.324 -43.768 1.00 98.00 174 THR A C 1
ATOM 1358 O O . THR A 1 174 ? 28.018 -3.593 -44.726 1.00 98.00 174 THR A O 1
ATOM 1361 N N . ASP A 1 175 ? 27.093 -2.072 -43.352 1.00 98.00 175 ASP A N 1
ATOM 1362 C CA . ASP A 1 175 ? 27.704 -0.904 -43.994 1.00 98.00 175 ASP A CA 1
ATOM 1363 C C . ASP A 1 175 ? 29.234 -0.944 -43.895 1.00 98.00 175 ASP A C 1
ATOM 1365 O O . ASP A 1 175 ? 29.934 -0.698 -44.877 1.00 98.00 175 ASP A O 1
ATOM 1369 N N . VAL A 1 176 ? 29.775 -1.318 -42.729 1.00 98.12 176 VAL A N 1
ATOM 1370 C CA . VAL A 1 176 ? 31.224 -1.479 -42.531 1.00 98.12 176 VAL A CA 1
ATOM 1371 C C . VAL A 1 176 ? 31.801 -2.562 -43.441 1.00 98.12 176 VAL A C 1
ATOM 1373 O O . VAL A 1 176 ? 32.879 -2.370 -44.007 1.00 98.12 176 VAL A O 1
ATOM 1376 N N . ASP A 1 177 ? 31.122 -3.698 -43.585 1.00 98.06 177 ASP A N 1
ATOM 1377 C CA . ASP A 1 177 ? 31.599 -4.780 -44.449 1.00 98.06 177 ASP A CA 1
ATOM 1378 C C . ASP A 1 177 ? 31.506 -4.407 -45.937 1.00 98.06 177 ASP A C 1
ATOM 1380 O O . ASP A 1 177 ? 32.432 -4.700 -46.697 1.00 98.06 177 ASP A O 1
ATOM 1384 N N . THR A 1 178 ? 30.468 -3.663 -46.331 1.00 98.12 178 THR A N 1
ATOM 1385 C CA . THR A 1 178 ? 30.348 -3.081 -47.678 1.00 98.12 178 THR A CA 1
ATOM 1386 C C . THR A 1 178 ? 31.501 -2.118 -47.957 1.00 98.12 178 THR A C 1
ATOM 1388 O O . THR A 1 178 ? 32.222 -2.282 -48.940 1.00 98.12 178 THR A O 1
ATOM 1391 N N . LEU A 1 179 ? 31.772 -1.186 -47.039 1.00 97.81 179 LEU A N 1
ATOM 1392 C CA . LEU A 1 179 ? 32.852 -0.213 -47.195 1.00 97.81 179 LEU A CA 1
ATOM 1393 C C . LEU A 1 179 ? 34.233 -0.882 -47.277 1.00 97.81 179 LEU A C 1
ATOM 1395 O O . LEU A 1 179 ? 35.095 -0.438 -48.034 1.00 97.81 179 LEU A O 1
ATOM 1399 N N . LYS A 1 180 ? 34.465 -1.973 -46.533 1.00 97.94 180 LYS A N 1
ATOM 1400 C CA . LYS A 1 180 ? 35.698 -2.769 -46.673 1.00 97.94 180 LYS A CA 1
ATOM 1401 C C . LYS A 1 180 ? 35.830 -3.378 -48.068 1.00 97.94 180 LYS A C 1
ATOM 1403 O O . LYS A 1 180 ? 36.939 -3.393 -48.604 1.00 97.94 180 LYS A O 1
ATOM 1408 N N . SER A 1 181 ? 34.733 -3.884 -48.633 1.00 97.44 181 SER A N 1
ATOM 1409 C CA . SER A 1 181 ? 34.713 -4.424 -49.994 1.00 97.44 181 SER A CA 1
ATOM 1410 C C . SER A 1 181 ? 35.048 -3.337 -51.015 1.00 97.44 181 SER A C 1
ATOM 1412 O O . SER A 1 181 ? 35.958 -3.525 -51.821 1.00 97.44 181 SER A O 1
ATOM 1414 N N . ASP A 1 182 ? 34.407 -2.171 -50.917 1.00 97.75 182 ASP A N 1
ATOM 1415 C CA . ASP A 1 182 ? 34.660 -1.031 -51.807 1.00 97.75 182 ASP A CA 1
ATOM 1416 C C . ASP A 1 182 ? 36.119 -0.562 -51.734 1.00 97.75 182 ASP A C 1
ATOM 1418 O O . ASP A 1 182 ? 36.763 -0.333 -52.757 1.00 97.75 182 ASP A O 1
ATOM 1422 N N . VAL A 1 183 ? 36.691 -0.493 -50.526 1.00 97.94 183 VAL A N 1
ATOM 1423 C CA . VAL A 1 183 ? 38.115 -0.179 -50.332 1.00 97.94 183 VAL A CA 1
ATOM 1424 C C . VAL A 1 183 ? 39.018 -1.224 -50.992 1.00 97.94 183 VAL A C 1
ATOM 1426 O O . VAL A 1 183 ? 40.069 -0.868 -51.527 1.00 97.94 183 VAL A O 1
ATOM 1429 N N . SER A 1 184 ? 38.646 -2.506 -50.965 1.00 97.69 184 SER A N 1
ATOM 1430 C CA . SER A 1 184 ? 39.408 -3.559 -51.643 1.00 97.69 184 SER A CA 1
ATOM 1431 C C . SER A 1 184 ? 39.361 -3.404 -53.163 1.00 97.69 184 SER A C 1
ATOM 1433 O O . SER A 1 184 ? 40.405 -3.515 -53.802 1.00 97.69 184 SER A O 1
ATOM 1435 N N . VAL A 1 185 ? 38.186 -3.115 -53.731 1.00 98.06 185 VAL A N 1
ATOM 1436 C CA . VAL A 1 185 ? 38.021 -2.868 -55.174 1.00 98.06 185 VAL A CA 1
ATOM 1437 C C . VAL A 1 185 ? 38.846 -1.659 -55.602 1.00 98.06 185 VAL A C 1
ATOM 1439 O O . VAL A 1 185 ? 39.656 -1.761 -56.519 1.00 98.06 185 VAL A O 1
ATOM 1442 N N . LEU A 1 186 ? 38.743 -0.548 -54.867 1.00 97.50 186 LEU A N 1
ATOM 1443 C CA . LEU A 1 186 ? 39.487 0.670 -55.177 1.00 97.50 186 LEU A CA 1
ATOM 1444 C C . LEU A 1 186 ? 41.008 0.448 -55.143 1.00 97.50 186 LEU A C 1
ATOM 1446 O O . LEU A 1 186 ? 41.737 1.037 -55.936 1.00 97.50 186 LEU A O 1
ATOM 1450 N N . ARG A 1 187 ? 41.508 -0.417 -54.249 1.00 97.69 187 ARG A N 1
ATOM 1451 C CA . ARG A 1 187 ? 42.929 -0.807 -54.243 1.00 97.69 187 ARG A CA 1
ATOM 1452 C C . ARG A 1 187 ? 43.321 -1.541 -55.522 1.00 97.69 187 ARG A C 1
ATOM 1454 O O . ARG A 1 187 ? 44.353 -1.211 -56.096 1.00 97.69 187 ARG A O 1
ATOM 1461 N N . THR A 1 188 ? 42.505 -2.492 -55.973 1.00 97.56 188 THR A N 1
ATOM 1462 C CA . THR A 1 188 ? 42.739 -3.209 -57.233 1.00 97.56 188 THR A CA 1
ATOM 1463 C C . THR A 1 188 ? 42.727 -2.260 -58.431 1.00 97.56 188 THR A C 1
ATOM 1465 O O . THR A 1 188 ? 43.624 -2.339 -59.269 1.00 97.56 188 THR A O 1
ATOM 1468 N N . ASP A 1 189 ? 41.785 -1.318 -58.481 1.00 97.44 189 ASP A N 1
ATOM 1469 C CA . ASP A 1 189 ? 41.713 -0.315 -59.551 1.00 97.44 189 ASP A CA 1
ATOM 1470 C C . ASP A 1 189 ? 42.954 0.588 -59.570 1.00 97.44 189 ASP A C 1
ATOM 1472 O O . ASP A 1 189 ? 43.521 0.858 -60.631 1.00 97.44 189 ASP A O 1
ATOM 1476 N N . VAL A 1 190 ? 43.428 1.021 -58.395 1.00 97.75 190 VAL A N 1
ATOM 1477 C CA . VAL A 1 190 ? 44.665 1.808 -58.262 1.00 97.75 190 VAL A CA 1
ATOM 1478 C C . VAL A 1 190 ? 45.881 1.026 -58.760 1.00 97.75 190 VAL A C 1
ATOM 1480 O O . VAL A 1 190 ? 46.717 1.591 -59.472 1.00 97.75 190 VAL A O 1
ATOM 1483 N N . ASP A 1 191 ? 45.991 -0.258 -58.417 1.00 97.62 191 ASP A N 1
ATOM 1484 C CA . ASP A 1 191 ? 47.088 -1.111 -58.880 1.00 97.62 191 ASP A CA 1
ATOM 1485 C C . ASP A 1 191 ? 47.038 -1.322 -60.404 1.00 97.62 191 ASP A C 1
ATOM 1487 O O . ASP A 1 191 ? 48.076 -1.233 -61.069 1.00 97.62 191 ASP A O 1
ATOM 1491 N N . SER A 1 192 ? 45.843 -1.511 -60.976 1.00 97.38 192 SER A N 1
ATOM 1492 C CA . SER A 1 192 ? 45.645 -1.604 -62.429 1.00 97.38 192 SER A CA 1
ATOM 1493 C C . SER A 1 192 ? 46.064 -0.315 -63.132 1.00 97.38 192 SER A C 1
ATOM 1495 O O . SER A 1 192 ? 46.883 -0.348 -64.049 1.00 97.38 192 SER A O 1
ATOM 1497 N N . LEU A 1 193 ? 45.590 0.840 -62.654 1.00 97.19 193 LEU A N 1
ATOM 1498 C CA . LEU A 1 193 ? 45.933 2.136 -63.238 1.00 97.19 193 LEU A CA 1
ATOM 1499 C C . LEU A 1 193 ? 47.441 2.411 -63.162 1.00 97.19 193 LEU A C 1
ATOM 1501 O O . LEU A 1 193 ? 48.029 2.979 -64.081 1.00 97.19 193 LEU A O 1
ATOM 1505 N N . LYS A 1 194 ? 48.098 1.982 -62.079 1.00 97.44 194 LYS A N 1
ATOM 1506 C CA . LYS A 1 194 ? 49.555 2.076 -61.945 1.00 97.44 194 LYS A CA 1
ATOM 1507 C C . LYS A 1 194 ? 50.282 1.224 -62.991 1.00 97.44 194 LYS A C 1
ATOM 1509 O O . LYS A 1 194 ? 51.304 1.672 -63.517 1.00 97.44 194 LYS A O 1
ATOM 1514 N N . SER A 1 195 ? 49.766 0.032 -63.297 1.00 96.88 195 SER A N 1
ATOM 1515 C CA . SER A 1 195 ? 50.281 -0.820 -64.374 1.00 96.88 195 SER A CA 1
ATOM 1516 C C . SER A 1 195 ? 50.109 -0.152 -65.740 1.00 96.88 195 SER A C 1
ATOM 1518 O O . SER A 1 195 ? 51.089 -0.015 -66.472 1.00 96.88 195 SER A O 1
ATOM 1520 N N . ASP A 1 196 ? 48.913 0.357 -66.043 1.00 97.19 196 ASP A N 1
ATOM 1521 C CA . ASP A 1 196 ? 48.617 1.045 -67.307 1.00 97.19 196 ASP A CA 1
ATOM 1522 C C . ASP A 1 196 ? 49.523 2.265 -67.516 1.00 97.19 196 ASP A C 1
ATOM 1524 O O . ASP A 1 196 ? 50.091 2.457 -68.592 1.00 97.19 196 ASP A O 1
ATOM 1528 N N . VAL A 1 197 ? 49.750 3.057 -66.463 1.00 97.44 197 VAL A N 1
ATOM 1529 C CA . VAL A 1 197 ? 50.700 4.180 -66.492 1.00 97.44 197 VAL A CA 1
ATOM 1530 C C . VAL A 1 197 ? 52.128 3.711 -66.805 1.00 97.44 197 VAL A C 1
ATOM 1532 O O . VAL A 1 197 ? 52.856 4.410 -67.513 1.00 97.44 197 VAL A O 1
ATOM 1535 N N . SER A 1 198 ? 52.560 2.552 -66.301 1.00 97.19 198 SER A N 1
ATOM 1536 C CA . SER A 1 198 ? 53.887 1.994 -66.606 1.00 97.19 198 SER A CA 1
ATOM 1537 C C . SER A 1 198 ? 53.998 1.530 -68.060 1.00 97.19 198 SER A C 1
ATOM 1539 O O . SER A 1 198 ? 55.034 1.752 -68.693 1.00 97.19 198 SER A O 1
ATOM 1541 N N . VAL A 1 199 ? 52.940 0.917 -68.601 1.00 97.50 199 VAL A N 1
ATOM 1542 C CA . VAL A 1 199 ? 52.877 0.518 -70.015 1.00 97.50 199 VAL A CA 1
ATOM 1543 C C . VAL A 1 199 ? 52.950 1.758 -70.899 1.00 97.50 199 VAL A C 1
ATOM 1545 O O . VAL A 1 199 ? 53.844 1.856 -71.734 1.00 97.50 199 VAL A O 1
ATOM 1548 N N . LEU A 1 200 ? 52.120 2.767 -70.624 1.00 96.56 200 LEU A N 1
ATOM 1549 C CA . LEU A 1 200 ? 52.101 4.005 -71.399 1.00 96.56 200 LEU A CA 1
ATOM 1550 C C . LEU A 1 200 ? 53.450 4.738 -71.367 1.00 96.56 200 LEU A C 1
ATOM 1552 O O . LEU A 1 200 ? 53.865 5.313 -72.369 1.00 96.56 200 LEU A O 1
ATOM 1556 N N . ARG A 1 201 ? 54.172 4.705 -70.237 1.00 97.25 201 ARG A N 1
ATOM 1557 C CA . ARG A 1 201 ? 55.550 5.226 -70.168 1.00 97.25 201 ARG A CA 1
ATOM 1558 C C . ARG A 1 201 ? 56.490 4.487 -71.119 1.00 97.25 201 ARG A C 1
ATOM 1560 O O . ARG A 1 201 ? 57.262 5.139 -71.813 1.00 97.25 201 ARG A O 1
ATOM 1567 N N . THR A 1 202 ? 56.395 3.161 -71.168 1.00 96.94 202 THR A N 1
ATOM 1568 C CA . THR A 1 202 ? 57.201 2.328 -72.074 1.00 96.94 202 THR A CA 1
ATOM 1569 C C . THR A 1 202 ? 56.881 2.638 -73.537 1.00 96.94 202 THR A C 1
ATOM 1571 O O . THR A 1 202 ? 57.797 2.822 -74.337 1.00 96.94 202 THR A O 1
ATOM 1574 N N . ASP A 1 203 ? 55.598 2.784 -73.872 1.00 96.62 203 ASP A N 1
ATOM 1575 C CA . ASP A 1 203 ? 55.154 3.144 -75.222 1.00 96.62 203 ASP A CA 1
ATOM 1576 C C . ASP A 1 203 ? 55.658 4.533 -75.635 1.00 96.62 203 ASP A C 1
ATOM 1578 O O . ASP A 1 203 ? 56.130 4.720 -76.757 1.00 96.62 203 ASP A O 1
ATOM 1582 N N . VAL A 1 204 ? 55.616 5.512 -74.723 1.00 97.00 204 VAL A N 1
ATOM 1583 C CA . VAL A 1 204 ? 56.165 6.858 -74.954 1.00 97.00 204 VAL A CA 1
ATOM 1584 C C . VAL A 1 204 ? 57.673 6.808 -75.208 1.00 97.00 204 VAL A C 1
ATOM 1586 O O . VAL A 1 204 ? 58.155 7.479 -76.125 1.00 97.00 204 VAL A O 1
ATOM 1589 N N . ASP A 1 205 ? 58.419 6.020 -74.433 1.00 96.88 205 ASP A N 1
ATOM 1590 C CA . ASP A 1 205 ? 59.861 5.853 -74.629 1.00 96.88 205 ASP A CA 1
ATOM 1591 C C . ASP A 1 205 ? 60.173 5.171 -75.973 1.00 96.88 205 ASP A C 1
ATOM 1593 O O . ASP A 1 205 ? 61.075 5.616 -76.692 1.00 96.88 205 ASP A O 1
ATOM 1597 N N . SER A 1 206 ? 59.386 4.162 -76.366 1.00 96.56 206 SER A N 1
ATOM 1598 C CA . SER A 1 206 ? 59.497 3.510 -77.678 1.00 96.56 206 SER A CA 1
ATOM 1599 C C . SER A 1 206 ? 59.218 4.488 -78.817 1.00 96.56 206 SER A C 1
ATOM 1601 O O . SER A 1 206 ? 60.040 4.634 -79.720 1.00 96.56 206 SER A O 1
ATOM 1603 N N . LEU A 1 207 ? 58.115 5.239 -78.747 1.00 96.50 207 LEU A N 1
ATOM 1604 C CA . LEU A 1 207 ? 57.755 6.220 -79.771 1.00 96.50 207 LEU A CA 1
ATOM 1605 C C . LEU A 1 207 ? 58.820 7.319 -79.898 1.00 96.50 207 LEU A C 1
ATOM 1607 O O . LEU A 1 207 ? 59.127 7.780 -80.997 1.00 96.50 207 LEU A O 1
ATOM 1611 N N . LYS A 1 208 ? 59.429 7.730 -78.782 1.00 96.81 208 LYS A N 1
ATOM 1612 C CA . LYS A 1 208 ? 60.548 8.679 -78.786 1.00 96.81 208 LYS A CA 1
ATOM 1613 C C . LYS A 1 208 ? 61.776 8.110 -79.506 1.00 96.81 208 LYS A C 1
ATOM 1615 O O . LYS A 1 208 ? 62.450 8.858 -80.220 1.00 96.81 208 LYS A O 1
ATOM 1620 N N . SER A 1 209 ? 62.058 6.817 -79.337 1.00 96.19 209 SER A N 1
ATOM 1621 C CA . SER A 1 209 ? 63.108 6.113 -80.082 1.00 96.19 209 SER A CA 1
ATOM 1622 C C . SER A 1 209 ? 62.793 6.073 -81.580 1.00 96.19 209 SER A C 1
ATOM 1624 O O . SER A 1 209 ? 63.630 6.489 -82.383 1.00 96.19 209 SER A O 1
ATOM 1626 N N . ASP A 1 210 ? 61.572 5.689 -81.957 1.00 96.31 210 ASP A N 1
ATOM 1627 C CA . ASP A 1 210 ? 61.130 5.633 -83.358 1.00 96.31 210 ASP A CA 1
ATOM 1628 C C . ASP A 1 210 ? 61.223 7.003 -84.042 1.00 96.31 210 ASP A C 1
ATOM 1630 O O . ASP A 1 210 ? 61.744 7.123 -85.150 1.00 96.31 210 ASP A O 1
ATOM 1634 N N . VAL A 1 211 ? 60.808 8.074 -83.356 1.00 96.31 211 VAL A N 1
ATOM 1635 C CA . VAL A 1 211 ? 60.961 9.455 -83.845 1.00 96.31 211 VAL A CA 1
ATOM 1636 C C . VAL A 1 211 ? 62.435 9.815 -84.061 1.00 96.31 211 VAL A C 1
ATOM 1638 O O . VAL A 1 211 ? 62.764 10.512 -85.024 1.00 96.31 211 VAL A O 1
ATOM 1641 N N . SER A 1 212 ? 63.341 9.352 -83.196 1.00 96.38 212 SER A N 1
ATOM 1642 C CA . SER A 1 212 ? 64.783 9.575 -83.355 1.00 96.38 212 SER A CA 1
ATOM 1643 C C . SER A 1 212 ? 65.354 8.833 -84.570 1.00 96.38 212 SER A C 1
ATOM 1645 O O . SER A 1 212 ? 66.170 9.400 -85.305 1.00 96.38 212 SER A O 1
ATOM 1647 N N . VAL A 1 213 ? 64.914 7.593 -84.808 1.00 96.56 213 VAL A N 1
ATOM 1648 C CA . VAL A 1 213 ? 65.280 6.812 -86.002 1.00 96.56 213 VAL A CA 1
ATOM 1649 C C . VAL A 1 213 ? 64.767 7.510 -87.256 1.00 96.56 213 VAL A C 1
ATOM 1651 O O . VAL A 1 213 ? 65.564 7.858 -88.123 1.00 96.56 213 VAL A O 1
ATOM 1654 N N . LEU A 1 214 ? 63.477 7.855 -87.301 1.00 95.62 214 LEU A N 1
ATOM 1655 C CA . LEU A 1 214 ? 62.873 8.537 -88.446 1.00 95.62 214 LEU A CA 1
ATOM 1656 C C . LEU A 1 214 ? 63.561 9.876 -88.746 1.00 95.62 214 LEU A C 1
ATOM 1658 O O . LEU A 1 214 ? 63.769 10.234 -89.903 1.00 95.62 214 LEU A O 1
ATOM 1662 N N . ARG A 1 215 ? 63.972 10.621 -87.713 1.00 96.56 215 ARG A N 1
ATOM 1663 C CA . ARG A 1 215 ? 64.753 11.854 -87.884 1.00 96.56 215 ARG A CA 1
ATOM 1664 C C . ARG A 1 215 ? 66.116 11.590 -88.531 1.00 96.56 215 ARG A C 1
ATOM 1666 O O . ARG A 1 215 ? 66.582 12.415 -89.317 1.00 96.56 215 ARG A O 1
ATOM 1673 N N . THR A 1 216 ? 66.753 10.470 -88.202 1.00 96.06 216 THR A N 1
ATOM 1674 C CA . THR A 1 216 ? 68.020 10.039 -88.810 1.00 96.06 216 THR A CA 1
ATOM 1675 C C . THR A 1 216 ? 67.810 9.652 -90.272 1.00 96.06 216 THR A C 1
ATOM 1677 O O . THR A 1 216 ? 68.534 10.152 -91.134 1.00 96.06 216 THR A O 1
ATOM 1680 N N . ASP A 1 217 ? 66.763 8.881 -90.567 1.00 95.31 217 ASP A N 1
ATOM 1681 C CA . ASP A 1 217 ? 66.398 8.483 -91.931 1.00 95.31 217 ASP A CA 1
ATOM 1682 C C . ASP A 1 217 ? 66.080 9.696 -92.812 1.00 95.31 217 ASP A C 1
ATOM 1684 O O . ASP A 1 217 ? 66.583 9.803 -93.928 1.00 95.31 217 ASP A O 1
ATOM 1688 N N . VAL A 1 218 ? 65.323 10.672 -92.296 1.00 95.69 218 VAL A N 1
ATOM 1689 C CA . VAL A 1 218 ? 65.038 11.936 -92.999 1.00 95.69 218 VAL A CA 1
ATOM 1690 C C . VAL A 1 218 ? 66.326 12.699 -93.319 1.00 95.69 218 VAL A C 1
ATOM 1692 O O . VAL A 1 218 ? 66.467 13.235 -94.420 1.00 95.69 218 VAL A O 1
ATOM 1695 N N . ASN A 1 219 ? 67.287 12.748 -92.392 1.00 95.25 219 ASN A N 1
ATOM 1696 C CA . ASN A 1 219 ? 68.581 13.389 -92.641 1.00 95.25 219 ASN A CA 1
ATOM 1697 C C . ASN A 1 219 ? 69.411 12.630 -93.690 1.00 95.25 219 ASN A C 1
ATOM 1699 O O . ASN A 1 219 ? 70.064 13.266 -94.524 1.00 95.25 219 ASN A O 1
ATOM 1703 N N . SER A 1 220 ? 69.367 11.295 -93.677 1.00 94.88 220 SER A N 1
ATOM 1704 C CA . SER A 1 220 ? 70.013 10.463 -94.698 1.00 94.88 220 SER A CA 1
ATOM 1705 C C . SER A 1 220 ? 69.393 10.711 -96.070 1.00 94.88 220 SER A C 1
ATOM 1707 O O . SER A 1 220 ? 70.103 11.068 -97.007 1.00 94.88 220 SER A O 1
ATOM 1709 N N . LEU A 1 221 ? 68.062 10.657 -96.173 1.00 94.81 221 LEU A N 1
ATOM 1710 C CA . LEU A 1 221 ? 67.339 10.902 -97.419 1.00 94.81 221 LEU A CA 1
ATOM 1711 C C . LEU A 1 221 ? 67.595 12.315 -97.955 1.00 94.81 221 LEU A C 1
ATOM 1713 O O . LEU A 1 221 ? 67.780 12.502 -99.153 1.00 94.81 221 LEU A O 1
ATOM 1717 N N . LYS A 1 222 ? 67.671 13.322 -97.077 1.00 96.12 222 LYS A N 1
ATOM 1718 C CA . LYS A 1 222 ? 68.065 14.686 -97.459 1.00 96.12 222 LYS A CA 1
ATOM 1719 C C . LYS A 1 222 ? 69.475 14.728 -98.060 1.00 96.12 222 LYS A C 1
ATOM 1721 O O . LYS A 1 222 ? 69.706 15.458 -99.023 1.00 96.12 222 LYS A O 1
ATOM 1726 N N . THR A 1 223 ? 70.408 13.955 -97.508 1.00 95.38 223 THR A N 1
ATOM 1727 C CA . THR A 1 223 ? 71.776 13.830 -98.034 1.00 95.38 223 THR A CA 1
ATOM 1728 C C . THR A 1 223 ? 71.777 13.153 -99.405 1.00 95.38 223 THR A C 1
ATOM 1730 O O . THR A 1 223 ? 72.407 13.663 -100.331 1.00 95.38 223 THR A O 1
ATOM 1733 N N . ASP A 1 224 ? 71.005 12.077 -99.571 1.00 94.81 224 ASP A N 1
ATOM 1734 C CA . ASP A 1 224 ? 70.842 11.391 -100.856 1.00 94.81 224 ASP A CA 1
ATOM 1735 C C . ASP A 1 224 ? 70.206 12.287 -101.924 1.00 94.81 224 ASP A C 1
ATOM 1737 O O . ASP A 1 224 ? 70.680 12.317 -103.058 1.00 94.81 224 ASP A O 1
ATOM 1741 N N . VAL A 1 225 ? 69.183 13.073 -101.573 1.00 94.69 225 VAL A N 1
ATOM 1742 C CA . VAL A 1 225 ? 68.562 14.056 -102.479 1.00 94.69 225 VAL A CA 1
ATOM 1743 C C . VAL A 1 225 ? 69.568 15.122 -102.911 1.00 94.69 225 VAL A C 1
ATOM 1745 O O . VAL A 1 225 ? 69.623 15.466 -104.093 1.00 94.69 225 VAL A O 1
ATOM 1748 N N . ASN A 1 226 ? 70.390 15.633 -101.989 1.00 94.44 226 ASN A N 1
ATOM 1749 C CA . ASN A 1 226 ? 71.447 16.587 -102.332 1.00 94.44 226 ASN A CA 1
ATOM 1750 C C . ASN A 1 226 ? 72.467 15.967 -103.294 1.00 94.44 226 ASN A C 1
ATOM 1752 O O . ASN A 1 226 ? 72.833 16.604 -104.281 1.00 94.44 226 ASN A O 1
ATOM 1756 N N . ARG A 1 227 ? 72.879 14.715 -103.051 1.00 93.94 227 ARG A N 1
ATOM 1757 C CA . ARG A 1 227 ? 73.780 13.978 -103.944 1.00 93.94 227 ARG A CA 1
ATOM 1758 C C . ARG A 1 227 ? 73.163 13.792 -105.329 1.00 93.94 227 ARG A C 1
ATOM 1760 O O . ARG A 1 227 ? 73.798 14.135 -106.315 1.00 93.94 227 ARG A O 1
ATOM 1767 N N . LEU A 1 228 ? 71.908 13.348 -105.407 1.00 94.00 228 LEU A N 1
ATOM 1768 C CA . LEU A 1 228 ? 71.204 13.187 -106.680 1.00 94.00 228 LEU A CA 1
ATOM 1769 C C . LEU A 1 228 ? 71.052 14.525 -107.422 1.00 94.00 228 LEU A C 1
ATOM 1771 O O . LEU A 1 228 ? 71.168 14.573 -108.641 1.00 94.00 228 LEU A O 1
ATOM 1775 N N . THR A 1 229 ? 70.836 15.624 -106.696 1.00 95.12 229 THR A N 1
ATOM 1776 C CA . THR A 1 229 ? 70.788 16.977 -107.276 1.00 95.12 229 THR A CA 1
ATOM 1777 C C . THR A 1 229 ? 72.138 17.373 -107.882 1.00 95.12 229 THR A C 1
ATOM 1779 O O . THR A 1 229 ? 72.171 17.939 -108.975 1.00 95.12 229 THR A O 1
ATOM 1782 N N . MET A 1 230 ? 73.250 17.052 -107.209 1.00 93.94 230 MET A N 1
ATOM 1783 C CA . MET A 1 230 ? 74.598 17.243 -107.757 1.00 93.94 230 MET A CA 1
ATOM 1784 C C . MET A 1 230 ? 74.823 16.373 -108.994 1.00 93.94 230 MET A C 1
ATOM 1786 O O . MET A 1 230 ? 75.236 16.904 -110.020 1.00 93.94 230 MET A O 1
ATOM 1790 N N . ASP A 1 231 ? 74.482 15.083 -108.928 1.00 93.81 231 ASP A N 1
ATOM 1791 C CA . ASP A 1 231 ? 74.611 14.145 -110.049 1.00 93.81 231 ASP A CA 1
ATOM 1792 C C . ASP A 1 231 ? 73.827 14.645 -111.280 1.00 93.81 231 ASP A C 1
ATOM 1794 O O . ASP A 1 231 ? 74.361 14.669 -112.386 1.00 93.81 231 ASP A O 1
ATOM 1798 N N . VAL A 1 232 ? 72.592 15.134 -111.098 1.00 93.25 232 VAL A N 1
ATOM 1799 C CA . VAL A 1 232 ? 71.780 15.743 -112.171 1.00 93.25 232 VAL A CA 1
ATOM 1800 C C . VAL A 1 232 ? 72.427 17.013 -112.733 1.00 93.25 232 VAL A C 1
ATOM 1802 O O . VAL A 1 232 ? 72.380 17.236 -113.942 1.00 93.25 232 VAL A O 1
ATOM 1805 N N . SER A 1 233 ? 73.031 17.855 -111.889 1.00 93.06 233 SER A N 1
ATOM 1806 C CA . SER A 1 233 ? 73.749 19.055 -112.339 1.00 93.06 233 SER A CA 1
ATOM 1807 C C . SER A 1 233 ? 74.986 18.705 -113.169 1.00 93.06 233 SER A C 1
ATOM 1809 O O . SER A 1 233 ? 75.236 19.348 -114.190 1.00 93.06 233 SER A O 1
ATOM 1811 N N . THR A 1 234 ? 75.742 17.686 -112.757 1.00 93.31 234 THR A N 1
ATOM 1812 C CA . THR A 1 234 ? 76.880 17.160 -113.522 1.00 93.31 234 THR A CA 1
ATOM 1813 C C . THR A 1 234 ? 76.401 16.617 -114.860 1.00 93.31 234 THR A C 1
ATOM 1815 O O . THR A 1 234 ? 76.852 17.086 -115.896 1.00 93.31 234 THR A O 1
ATOM 1818 N N . LEU A 1 235 ? 75.383 15.750 -114.858 1.00 91.94 235 LEU A N 1
ATOM 1819 C CA . LEU A 1 235 ? 74.833 15.166 -116.082 1.00 91.94 235 LEU A CA 1
ATOM 1820 C C . LEU A 1 235 ? 74.295 16.233 -117.048 1.00 91.94 235 LEU A C 1
ATOM 1822 O O . LEU A 1 235 ? 74.409 16.101 -118.262 1.00 91.94 235 LEU A O 1
ATOM 1826 N N . ARG A 1 236 ? 73.715 17.318 -116.521 1.00 93.44 236 ARG A N 1
ATOM 1827 C CA . ARG A 1 236 ? 73.297 18.473 -117.325 1.00 93.44 236 ARG A CA 1
ATOM 1828 C C . ARG A 1 236 ? 74.488 19.175 -117.979 1.00 93.44 236 ARG A C 1
ATOM 1830 O O . ARG A 1 236 ? 74.379 19.563 -119.137 1.00 93.44 236 ARG A O 1
ATOM 1837 N N . THR A 1 237 ? 75.596 19.310 -117.254 1.00 92.88 237 THR A N 1
ATOM 1838 C CA . THR A 1 237 ? 76.850 19.875 -117.776 1.00 92.88 237 THR A CA 1
ATOM 1839 C C . THR A 1 237 ? 77.413 18.986 -118.884 1.00 92.88 237 THR A C 1
ATOM 1841 O O . THR A 1 237 ? 77.690 19.490 -119.968 1.00 92.88 237 THR A O 1
ATOM 1844 N N . ASP A 1 238 ? 77.460 17.669 -118.662 1.00 91.81 238 ASP A N 1
ATOM 1845 C CA . ASP A 1 238 ? 77.900 16.687 -119.662 1.00 91.81 238 ASP A CA 1
ATOM 1846 C C . ASP A 1 238 ? 77.027 16.750 -120.934 1.00 91.81 238 ASP A C 1
ATOM 1848 O O . ASP A 1 238 ? 77.528 16.713 -122.056 1.00 91.81 238 ASP A O 1
ATOM 1852 N N . VAL A 1 239 ? 75.700 16.890 -120.792 1.00 92.38 239 VAL A N 1
ATOM 1853 C CA . VAL A 1 239 ? 74.777 17.054 -121.933 1.00 92.38 239 VAL A CA 1
ATOM 1854 C C . VAL A 1 239 ? 75.027 18.361 -122.690 1.00 92.38 239 VAL A C 1
ATOM 1856 O O . VAL A 1 239 ? 74.971 18.363 -123.922 1.00 92.38 239 VAL A O 1
ATOM 1859 N N . ASP A 1 240 ? 75.285 19.469 -121.991 1.00 91.44 240 ASP A N 1
ATOM 1860 C CA . ASP A 1 240 ? 75.612 20.755 -122.617 1.00 91.44 240 ASP A CA 1
ATOM 1861 C C . ASP A 1 240 ? 76.967 20.699 -123.355 1.00 91.44 240 ASP A C 1
ATOM 1863 O O . ASP A 1 240 ? 77.095 21.263 -124.449 1.00 91.44 240 ASP A O 1
ATOM 1867 N N . GLU A 1 241 ? 77.947 19.961 -122.824 1.00 91.12 241 GLU A N 1
ATOM 1868 C CA . GLU A 1 241 ? 79.228 19.681 -123.485 1.00 91.12 241 GLU A CA 1
ATOM 1869 C C . GLU A 1 241 ? 79.024 18.845 -124.757 1.00 91.12 241 GLU A C 1
ATOM 1871 O O . GLU A 1 241 ? 79.369 19.302 -125.848 1.00 91.12 241 GLU A O 1
ATOM 1876 N N . ILE A 1 242 ? 78.317 17.710 -124.674 1.00 91.62 242 ILE A N 1
ATOM 1877 C CA . ILE A 1 242 ? 77.962 16.882 -125.844 1.00 91.62 242 ILE A CA 1
ATOM 1878 C C . ILE A 1 242 ? 77.201 17.703 -126.892 1.00 91.62 242 ILE A C 1
ATOM 1880 O O . ILE A 1 242 ? 77.419 17.564 -128.097 1.00 91.62 242 ILE A O 1
ATOM 1884 N N . ARG A 1 243 ? 76.283 18.577 -126.467 1.00 91.25 243 ARG A N 1
ATOM 1885 C CA . ARG A 1 243 ? 75.538 19.454 -127.379 1.00 91.25 243 ARG A CA 1
ATOM 1886 C C . ARG A 1 243 ? 76.466 20.429 -128.104 1.00 91.25 243 ARG A C 1
ATOM 1888 O O . ARG A 1 243 ? 76.243 20.703 -129.288 1.00 91.25 243 ARG A O 1
ATOM 1895 N N . THR A 1 244 ? 77.477 20.942 -127.410 1.00 90.56 244 THR A N 1
ATOM 1896 C CA . THR A 1 244 ? 78.513 21.809 -127.981 1.00 90.56 244 THR A CA 1
ATOM 1897 C C . THR A 1 244 ? 79.362 21.036 -128.987 1.00 90.56 244 THR A C 1
ATOM 1899 O O . THR A 1 244 ? 79.501 21.496 -130.122 1.00 90.56 244 THR A O 1
ATOM 1902 N N . ASP A 1 245 ? 79.807 19.829 -128.635 1.00 91.12 245 ASP A N 1
ATOM 1903 C CA . ASP A 1 245 ? 80.563 18.931 -129.514 1.00 91.12 245 ASP A CA 1
ATOM 1904 C C . ASP A 1 245 ? 79.783 18.570 -130.785 1.00 91.12 245 ASP A C 1
ATOM 1906 O O . ASP A 1 245 ? 80.301 18.682 -131.897 1.00 91.12 245 ASP A O 1
ATOM 1910 N N . VAL A 1 246 ? 78.499 18.211 -130.663 1.00 90.81 246 VAL A N 1
ATOM 1911 C CA . VAL A 1 246 ? 77.609 17.948 -131.810 1.00 90.81 246 VAL A CA 1
ATOM 1912 C C . VAL A 1 246 ? 77.432 19.200 -132.673 1.00 90.81 246 VAL A C 1
ATOM 1914 O O . VAL A 1 246 ? 77.392 19.109 -133.905 1.00 90.81 246 VAL A O 1
ATOM 1917 N N . GLY A 1 247 ? 77.328 20.378 -132.052 1.00 89.50 247 GLY A N 1
ATOM 1918 C CA . GLY A 1 247 ? 77.324 21.664 -132.750 1.00 89.50 247 GLY A CA 1
ATOM 1919 C C . GLY A 1 247 ? 78.611 21.891 -133.548 1.00 89.50 247 GLY A C 1
ATOM 1920 O O . GLY A 1 247 ? 78.540 22.282 -134.717 1.00 89.50 247 GLY A O 1
ATOM 1921 N N . GLY A 1 248 ? 79.761 21.573 -132.949 1.00 89.62 248 GLY A N 1
ATOM 1922 C CA . GLY A 1 248 ? 81.074 21.547 -133.595 1.00 89.62 248 GLY A CA 1
ATOM 1923 C C . GLY A 1 248 ? 81.101 20.610 -134.801 1.00 89.62 248 GLY A C 1
ATOM 1924 O O . GLY A 1 248 ? 81.321 21.067 -135.921 1.00 89.62 248 GLY A O 1
ATOM 1925 N N . LEU A 1 249 ? 80.732 19.337 -134.621 1.00 89.25 249 LEU A N 1
ATOM 1926 C CA . LEU A 1 249 ? 80.654 18.352 -135.708 1.00 89.25 249 LEU A CA 1
ATOM 1927 C C . LEU A 1 249 ? 79.729 18.797 -136.847 1.00 89.25 249 LEU A C 1
ATOM 1929 O O . LEU A 1 249 ? 80.005 18.548 -138.020 1.00 89.25 249 LEU A O 1
ATOM 1933 N N . LYS A 1 250 ? 78.602 19.445 -136.530 1.00 89.25 250 LYS A N 1
ATOM 1934 C CA . LYS A 1 250 ? 77.672 19.964 -137.539 1.00 89.25 250 LYS A CA 1
ATOM 1935 C C . LYS A 1 250 ? 78.299 21.102 -138.346 1.00 89.25 250 LYS A C 1
ATOM 1937 O O . LYS A 1 250 ? 78.077 21.171 -139.559 1.00 89.25 250 LYS A O 1
ATOM 1942 N N . ASN A 1 251 ? 79.076 21.971 -137.699 1.00 88.69 251 ASN A N 1
ATOM 1943 C CA . ASN A 1 251 ? 79.848 23.010 -138.375 1.00 88.69 251 ASN A CA 1
ATOM 1944 C C . ASN A 1 251 ? 80.931 22.393 -139.264 1.00 88.69 251 ASN A C 1
ATOM 1946 O O . ASN A 1 251 ? 81.005 22.748 -140.442 1.00 88.69 251 ASN A O 1
ATOM 1950 N N . ASP A 1 252 ? 81.688 21.424 -138.753 1.00 89.06 252 ASP A N 1
ATOM 1951 C CA . ASP A 1 252 ? 82.699 20.690 -139.520 1.00 89.06 252 ASP A CA 1
ATOM 1952 C C . ASP A 1 252 ? 82.075 19.987 -140.733 1.00 89.06 252 ASP A C 1
ATOM 1954 O O . ASP A 1 252 ? 82.572 20.091 -141.852 1.00 89.06 252 ASP A O 1
ATOM 1958 N N . MET A 1 253 ? 80.909 19.357 -140.571 1.00 88.00 253 MET A N 1
ATOM 1959 C CA . MET A 1 253 ? 80.152 18.752 -141.670 1.00 88.00 253 MET A CA 1
ATOM 1960 C C . MET A 1 253 ? 79.693 19.790 -142.706 1.00 88.00 253 MET A C 1
ATOM 1962 O O . MET A 1 253 ? 79.675 19.511 -143.907 1.00 88.00 253 MET A O 1
ATOM 1966 N N . CYS A 1 254 ? 79.314 20.996 -142.275 1.00 85.25 254 CYS A N 1
ATOM 1967 C CA . CYS A 1 254 ? 78.968 22.095 -143.177 1.00 85.25 254 CYS A CA 1
ATOM 1968 C C . CYS A 1 254 ? 80.189 22.535 -143.996 1.00 85.25 254 CYS A C 1
ATOM 1970 O O . CYS A 1 254 ? 80.089 22.719 -145.214 1.00 85.25 254 CYS A O 1
ATOM 1972 N N . TRP A 1 255 ? 81.350 22.624 -143.341 1.00 87.12 255 TRP A N 1
ATOM 1973 C CA . TRP A 1 255 ? 82.637 22.861 -143.989 1.00 87.12 255 TRP A CA 1
ATOM 1974 C C . TRP A 1 255 ? 82.976 21.771 -145.004 1.00 87.12 255 TRP A C 1
ATOM 1976 O O . TRP A 1 255 ? 83.256 22.096 -146.156 1.00 87.12 255 TRP A O 1
ATOM 1986 N N . VAL A 1 256 ? 82.864 20.492 -144.635 1.00 86.00 256 VAL A N 1
ATOM 1987 C CA . VAL A 1 256 ? 83.102 19.358 -145.543 1.00 86.00 256 VAL A CA 1
ATOM 1988 C C . VAL A 1 256 ? 82.145 19.392 -146.734 1.00 86.00 256 VAL A C 1
ATOM 1990 O O . VAL A 1 256 ? 82.588 19.247 -147.869 1.00 86.00 256 VAL A O 1
ATOM 1993 N N . LYS A 1 257 ? 80.846 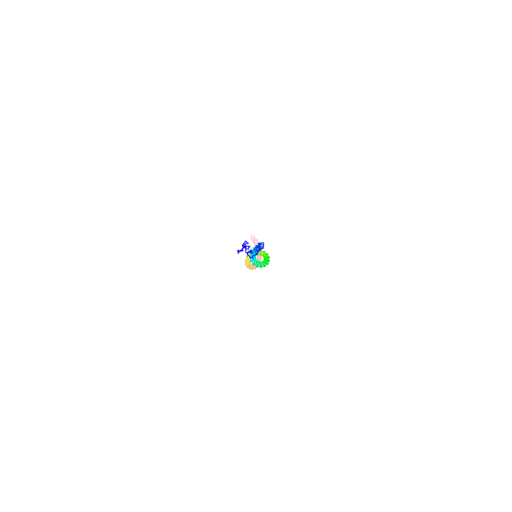19.646 -146.526 1.00 86.19 257 LYS A N 1
ATOM 1994 C CA . LYS A 1 257 ? 79.873 19.776 -147.626 1.00 86.19 257 LYS A CA 1
ATOM 1995 C C . LYS A 1 257 ? 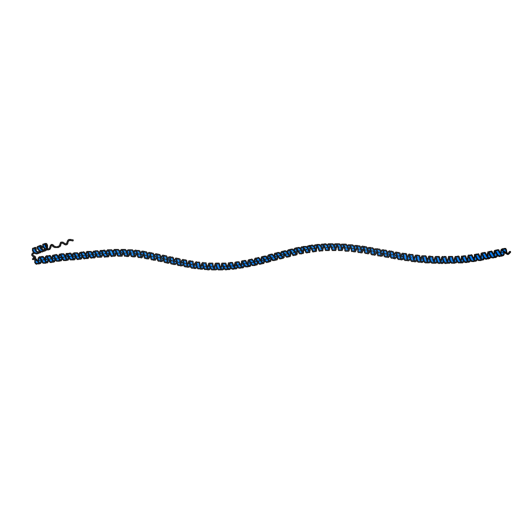80.216 20.926 -148.571 1.00 86.19 257 LYS A C 1
ATOM 1997 O O . LYS A 1 257 ? 80.143 20.747 -149.785 1.00 86.19 257 LYS A O 1
ATOM 2002 N N . ARG A 1 258 ? 80.601 22.092 -148.037 1.00 85.12 258 ARG A N 1
ATOM 2003 C CA . ARG A 1 258 ? 81.069 23.230 -148.847 1.00 85.12 258 ARG A CA 1
ATOM 2004 C C . ARG A 1 258 ? 82.317 22.866 -149.641 1.00 85.12 258 ARG A C 1
ATOM 2006 O O . ARG A 1 258 ? 82.358 23.126 -150.839 1.00 85.12 258 ARG A O 1
ATOM 2013 N N . LEU A 1 259 ? 83.295 22.229 -149.000 1.00 84.94 259 LEU A N 1
ATOM 2014 C CA . LEU A 1 259 ? 84.517 21.768 -149.652 1.00 84.94 259 LEU A CA 1
ATOM 2015 C C . LEU A 1 259 ? 84.196 20.790 -150.789 1.00 84.94 259 LEU A C 1
ATOM 2017 O O . LEU A 1 259 ? 84.678 20.969 -151.903 1.00 84.94 259 LEU A O 1
ATOM 2021 N N . LEU A 1 260 ? 83.321 19.811 -150.545 1.00 84.81 260 LEU A N 1
ATOM 2022 C CA . LEU A 1 260 ? 82.882 18.837 -151.544 1.00 84.81 260 LEU A CA 1
ATOM 2023 C C . LEU A 1 260 ? 82.155 19.508 -152.722 1.00 84.81 260 LEU A C 1
ATOM 2025 O O . LEU A 1 260 ? 82.372 19.142 -153.875 1.00 84.81 260 LEU A O 1
ATOM 2029 N N . MET A 1 261 ? 81.324 20.522 -152.459 1.00 83.06 261 MET A N 1
ATOM 2030 C CA . MET A 1 261 ? 80.658 21.321 -153.496 1.00 83.06 261 MET A CA 1
ATOM 2031 C C . MET A 1 261 ? 81.675 22.093 -154.357 1.00 83.06 261 MET A C 1
ATOM 2033 O O . MET A 1 261 ? 81.558 22.129 -155.582 1.00 83.06 261 MET A O 1
ATOM 2037 N N . VAL A 1 262 ? 82.723 22.656 -153.749 1.00 81.94 262 VAL A N 1
ATOM 2038 C CA . VAL A 1 262 ? 83.831 23.300 -154.476 1.00 81.94 262 VAL A CA 1
ATOM 2039 C C . VAL A 1 262 ? 84.639 22.278 -155.284 1.00 81.94 262 VAL A C 1
ATOM 2041 O O . VAL A 1 262 ? 84.969 22.525 -156.442 1.00 81.94 262 VAL A O 1
ATOM 2044 N N . MET A 1 263 ? 84.930 21.102 -154.725 1.00 80.69 263 MET A N 1
ATOM 2045 C CA . MET A 1 263 ? 85.657 20.045 -155.438 1.00 80.69 263 MET A CA 1
ATOM 2046 C C . MET A 1 263 ? 84.860 19.483 -156.621 1.00 80.69 263 MET A C 1
ATOM 2048 O O . MET A 1 263 ? 85.406 19.286 -157.700 1.00 80.69 263 MET A O 1
ATOM 2052 N N . THR A 1 264 ? 83.557 19.260 -156.458 1.00 78.94 264 THR A N 1
ATOM 2053 C CA . THR A 1 264 ? 82.695 18.769 -157.545 1.00 78.94 264 THR A CA 1
ATOM 2054 C C . THR A 1 264 ? 82.519 19.809 -158.644 1.00 78.94 264 THR A C 1
ATOM 2056 O O . THR A 1 264 ? 82.623 19.455 -159.813 1.00 78.94 264 THR A O 1
ATOM 2059 N N . THR A 1 265 ? 82.337 21.090 -158.304 1.00 75.88 265 THR A N 1
ATOM 2060 C CA . THR A 1 265 ? 82.282 22.176 -159.301 1.00 75.88 265 THR A CA 1
ATOM 2061 C C . THR A 1 265 ? 83.613 22.371 -160.027 1.00 75.88 265 THR A C 1
ATOM 2063 O O . THR A 1 265 ? 83.612 22.572 -161.239 1.00 75.88 265 THR A O 1
ATOM 2066 N N . THR A 1 266 ? 84.753 22.248 -159.341 1.00 75.00 266 THR A N 1
ATOM 2067 C CA . THR A 1 266 ? 86.080 22.303 -159.982 1.00 75.00 266 THR A CA 1
ATOM 2068 C C . THR A 1 266 ? 86.373 21.088 -160.856 1.00 75.00 266 THR A C 1
ATOM 2070 O O . THR A 1 266 ? 86.886 21.269 -161.955 1.00 75.00 266 THR A O 1
ATOM 2073 N N . LEU A 1 267 ? 85.988 19.875 -160.447 1.00 73.19 267 LEU A N 1
ATOM 2074 C CA . LEU A 1 267 ? 86.042 18.680 -161.298 1.00 73.19 267 LEU A CA 1
ATOM 2075 C C . LEU A 1 267 ? 85.142 18.817 -162.533 1.00 73.19 267 LEU A C 1
ATOM 2077 O O . LEU A 1 267 ? 85.582 18.493 -163.631 1.00 73.19 267 LEU A O 1
ATOM 2081 N N . LEU A 1 268 ? 83.924 19.353 -162.384 1.00 72.06 268 LEU A N 1
ATOM 2082 C CA . LEU A 1 268 ? 83.025 19.664 -163.505 1.00 72.06 268 LEU A CA 1
ATOM 2083 C C . LEU A 1 268 ? 83.650 20.690 -164.458 1.00 72.06 268 LEU A C 1
ATOM 2085 O O . LEU A 1 268 ? 83.630 20.488 -165.669 1.00 72.06 268 LEU A O 1
ATOM 2089 N N . MET A 1 269 ? 84.251 21.760 -163.926 1.00 70.94 269 MET A N 1
ATOM 2090 C CA . MET A 1 269 ? 84.987 22.752 -164.720 1.00 70.94 269 MET A CA 1
ATOM 2091 C C . MET A 1 269 ? 86.202 22.141 -165.430 1.00 70.94 269 MET A C 1
ATOM 2093 O O . MET A 1 269 ? 86.432 22.438 -166.600 1.00 70.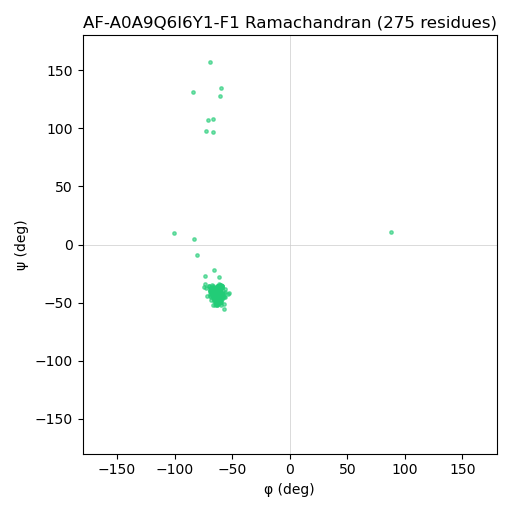94 269 MET A O 1
ATOM 2097 N N . ALA A 1 270 ? 86.960 21.267 -164.764 1.00 66.44 270 ALA A N 1
ATOM 2098 C CA . ALA A 1 270 ? 88.097 20.569 -165.357 1.00 66.44 270 ALA A CA 1
ATOM 2099 C C . ALA A 1 270 ? 87.659 19.594 -166.462 1.00 66.44 270 ALA A C 1
ATOM 2101 O O . ALA A 1 270 ? 88.260 19.591 -167.532 1.00 66.44 270 ALA A O 1
ATOM 2102 N N . ALA A 1 271 ? 86.584 18.831 -166.245 1.00 63.78 271 ALA A N 1
ATOM 2103 C CA . ALA A 1 271 ? 86.002 17.932 -167.240 1.00 63.78 271 ALA A CA 1
ATOM 2104 C C . ALA A 1 271 ? 85.452 18.698 -168.458 1.00 63.78 271 ALA A C 1
ATOM 2106 O O . ALA A 1 271 ? 85.709 18.304 -169.593 1.00 63.78 271 ALA A O 1
ATOM 2107 N N . MET A 1 272 ? 84.771 19.833 -168.245 1.00 67.62 272 MET A N 1
ATOM 2108 C CA . MET A 1 272 ? 84.335 20.720 -169.333 1.00 67.62 272 MET A CA 1
ATOM 2109 C C . MET A 1 272 ? 85.521 21.297 -170.115 1.00 67.62 272 MET A C 1
ATOM 2111 O O . MET A 1 272 ? 85.465 21.374 -171.339 1.00 67.62 272 MET A O 1
ATOM 2115 N N . LYS A 1 273 ? 86.615 21.656 -169.432 1.00 63.41 273 LYS A N 1
ATOM 2116 C CA . LYS A 1 273 ? 87.843 22.145 -170.073 1.00 63.41 273 LYS A CA 1
ATOM 2117 C C . LYS A 1 273 ? 88.546 21.059 -170.895 1.00 63.41 273 LYS A C 1
ATOM 2119 O O . LYS A 1 273 ? 89.101 21.378 -171.937 1.00 63.41 273 LYS A O 1
ATOM 2124 N N . TYR A 1 274 ? 88.495 19.800 -170.455 1.00 61.69 274 TYR A N 1
ATOM 2125 C CA . TYR A 1 274 ? 89.070 18.656 -171.174 1.00 61.69 274 TYR A CA 1
ATOM 2126 C C . TYR A 1 274 ? 88.256 18.252 -172.415 1.00 61.69 274 TYR A C 1
ATOM 2128 O O . TYR A 1 274 ? 88.832 17.725 -173.353 1.00 61.69 274 TYR A O 1
ATOM 2136 N N . MET A 1 275 ? 86.940 18.514 -172.445 1.00 57.19 275 MET A N 1
ATOM 2137 C CA . MET A 1 275 ? 86.094 18.299 -173.636 1.00 57.19 275 MET A CA 1
ATOM 2138 C C . MET A 1 275 ? 86.179 19.428 -174.682 1.00 57.19 275 MET A C 1
ATOM 2140 O O . MET A 1 275 ? 85.631 19.286 -175.771 1.00 57.19 275 MET A O 1
ATOM 2144 N N . LEU A 1 276 ? 86.827 20.550 -174.356 1.00 51.50 276 LEU A N 1
ATOM 2145 C CA . LEU A 1 276 ? 87.023 21.705 -175.247 1.00 51.50 276 LEU A CA 1
ATOM 2146 C C . LEU A 1 276 ? 88.428 21.753 -175.885 1.00 51.50 276 LEU A C 1
ATOM 2148 O O . LEU A 1 276 ? 88.780 22.754 -176.511 1.00 51.50 276 LEU A O 1
ATOM 2152 N N . VAL A 1 277 ? 89.210 20.681 -175.726 1.00 54.25 277 VAL A N 1
ATOM 2153 C CA . VAL A 1 277 ? 90.496 20.408 -176.393 1.00 54.25 277 VAL A CA 1
ATOM 2154 C C . VAL A 1 277 ? 90.302 19.216 -177.320 1.00 54.25 277 VAL A C 1
ATOM 2156 O O . VAL A 1 277 ? 90.864 19.258 -178.434 1.00 54.25 277 VAL A O 1
#

Sequence (277 aa):
MATAMMNTHKAFKRLQRAGINDRQAEVMVDIFAQIQQDNALSRADVMQAFTRHNQHILRLSKQSENMETDLSVLRTVFGSLKSDVSILRTDFDSLKSDVSVLRTDVDTLKSDVSILRTDVDTLKSDVSVLRTDVDTLKSDVSVLRTDVDSLKSDVSVLRTDVDSLKSDVSVLRTDVDTLKSDVSVLRTDVDSLKSDVSVLRTDVDSLKSDVSVLRTDVNSLKTDVNRLTMDVSTLRTDVDEIRTDVGGLKNDMCWVKRLLMVMTTTLLMAAMKYMLV

Foldseek 3Di:
DDPPQDPLVVQLVVCVVVVDDNVRSNVVSVVVNVVSVVVVVVVVVVVVVVVVVVVVVVVVVVVVVVVVVVVVVVVVVVVVVVVVVVVVVVVVVVVVVVVVVVVVVVVVVVVVVVVVVVVVVVVVVVVVVVVVVVVVVVVVVVVVVVVVVVVVVVVVVVVVVVVVVVVVVVVVVVVVVVVVVVVVVVVVVVVVVVVVVVVVVVVVVVVVVVVVVVVVVVVVVVVVVVVVVVVVVVVVVVVVVVVVVVVVVVVVVVVVVVVVVVVVVVVVVVVVVVVVD

Secondary structure (DSSP, 8-state):
-------HHHHHHHHHHTT--HHHHHHHHHHHHHHHHHHHHHHHHHHHHHHHHHHHHHHHHHHHHHHHHHHHHHHHHHHHHHHHHHHHHHHHHHHHHHHHHHHHHHHHHHHHHHHHHHHHHHHHHHHHHHHHHHHHHHHHHHHHHHHHHHHHHHHHHHHHHHHHHHHHHHHHHHHHHHHHHHHHHHHHHHHHHHHHHHHHHHHHHHHHHHHHHHHHHHHHHHHHHHHHHHHHHHHHHHHHHHHHHHHHHHHHHHHHHHHHHHHHHHHHHHHHHHTT-

Mean predicted aligned error: 14.89 Å

Solvent-accessible surface area (backbone atoms only — not comparable to full-atom values): 14660 Å² total; per-residue (Å²): 132,87,77,82,74,78,57,56,72,65,52,33,58,51,35,43,74,71,73,40,54,70,72,59,23,49,54,51,40,51,52,52,50,48,52,53,49,53,50,50,49,53,50,48,52,52,51,50,50,51,50,54,50,53,53,48,52,52,51,51,51,53,49,50,55,50,51,52,50,50,52,51,52,52,53,50,52,51,52,50,52,54,49,52,54,51,50,50,50,52,52,50,54,49,52,54,49,53,55,53,51,52,49,52,52,51,53,49,52,53,50,51,53,54,49,53,50,51,52,52,54,48,51,52,49,53,53,53,50,52,50,50,53,52,55,49,52,53,50,52,53,52,51,53,51,50,52,52,54,50,51,53,50,52,54,52,51,54,52,52,53,53,54,50,51,53,50,52,53,53,50,52,51,53,52,53,54,49,52,52,51,54,53,52,52,53,50,52,52,52,55,50,53,54,48,53,54,52,51,53,51,52,52,52,54,50,52,54,48,52,52,51,50,51,53,51,51,52,52,50,50,52,50,52,52,52,48,52,51,50,52,51,52,49,52,50,50,53,51,53,49,52,52,49,51,52,50,48,52,52,51,52,49,51,50,50,53,52,50,50,52,52,50,51,52,49,50,49,51,49,53,54,55,62,75,75,111

pLDDT: mean 91.47, std 10.44, range [44.03, 98.5]